Protein AF-A0A7T1LBR5-F1 (afdb_monomer)

Radius of gyration: 20.95 Å; Cα contacts (8 Å, |Δi|>4): 490; chains: 1; bounding box: 58×35×65 Å

Secondary structure (DSSP, 8-state):
-HHHHHHHHHHHHHTTEEEHHHHHHHTTPEEEETTEEEEEETTEEEEEEEETTTTEEEETTEEEE-TTTEEEETTEEEEEHHHHHHHHTEEEEEETTEEEEEE----TTTHHHHS-S-EEGGG-PEE-SS-EEB---SHHHHHHHHHTT--EEEEEEEE-TTS-EEE-S-TTTTSSSSSPPPPHHHHHH-EE--BS--S--EE-EEHHHHHHHHHH-TT-EEEEE--TTSS-HHHHHHHHHHHHHHHHTT-GGGGGGEEE---SHHHHHHHHHH---

Nearest PDB structures (foldseek):
  4rw5-assembly1_A  TM=5.993E-01  e=1.139E-02  Loxosceles intermedia
  6jhp-assembly1_D  TM=5.464E-01  e=6.742E+00  Paecilomyces sp. 'thermophila'
  1ub3-assembly1_A  TM=3.822E-01  e=5.334E+00  Thermus thermophilus

Structure (mmCIF, N/CA/C/O backbone):
data_AF-A0A7T1LBR5-F1
#
_entry.id   AF-A0A7T1LBR5-F1
#
loop_
_atom_site.group_PDB
_atom_site.id
_atom_site.type_symbol
_atom_site.label_atom_id
_atom_site.label_alt_id
_atom_site.label_comp_id
_atom_site.label_asym_id
_atom_site.label_entity_id
_atom_site.label_seq_id
_atom_site.pdbx_PDB_ins_code
_atom_site.Cartn_x
_atom_site.Cartn_y
_atom_site.Cartn_z
_atom_site.occupancy
_atom_site.B_iso_or_equiv
_atom_site.auth_seq_id
_atom_site.auth_comp_id
_atom_site.auth_asym_id
_atom_site.auth_atom_id
_atom_site.pdbx_PDB_model_num
ATOM 1 N N . MET A 1 1 ? 28.522 -1.330 -36.027 1.00 61.47 1 MET A N 1
ATOM 2 C CA . MET A 1 1 ? 28.215 -1.348 -34.578 1.00 61.47 1 MET A CA 1
ATOM 3 C C . MET A 1 1 ? 26.820 -0.792 -34.285 1.00 61.47 1 MET A C 1
ATOM 5 O O . MET A 1 1 ? 26.019 -1.545 -33.756 1.00 61.47 1 MET A O 1
ATOM 9 N N . CYS A 1 2 ? 26.459 0.426 -34.718 1.00 67.75 2 CYS A N 1
ATOM 10 C CA . CYS A 1 2 ? 25.126 1.010 -34.453 1.00 67.75 2 CYS A CA 1
ATOM 11 C C . CYS A 1 2 ? 23.933 0.199 -35.004 1.00 67.75 2 CYS A C 1
ATOM 13 O O . CYS A 1 2 ? 22.939 0.043 -34.307 1.00 67.75 2 CYS A O 1
ATOM 15 N N . LEU A 1 3 ? 24.051 -0.386 -36.205 1.00 72.12 3 LEU A N 1
ATOM 16 C CA . LEU A 1 3 ? 23.009 -1.248 -36.794 1.00 72.12 3 LEU A CA 1
ATOM 17 C C . LEU A 1 3 ? 22.723 -2.511 -35.960 1.00 72.12 3 LEU A C 1
ATOM 19 O O . LEU A 1 3 ? 21.567 -2.876 -35.782 1.00 72.12 3 LEU A O 1
ATOM 23 N N . LEU A 1 4 ? 23.761 -3.148 -35.403 1.00 74.44 4 LEU A N 1
ATOM 24 C CA . LEU A 1 4 ? 23.615 -4.331 -34.541 1.00 74.44 4 LEU A CA 1
ATOM 25 C C . LEU A 1 4 ? 23.005 -3.983 -33.177 1.00 74.44 4 LEU A C 1
ATOM 27 O O . LEU A 1 4 ? 22.214 -4.761 -32.648 1.00 74.44 4 LEU A O 1
ATOM 31 N N . VAL A 1 5 ? 23.345 -2.812 -32.625 1.00 81.56 5 VAL A N 1
ATOM 32 C CA . VAL A 1 5 ? 22.757 -2.321 -31.369 1.00 81.56 5 VAL A CA 1
ATOM 33 C C . VAL A 1 5 ? 21.269 -2.030 -31.546 1.00 81.56 5 VAL A C 1
ATOM 35 O O . VAL A 1 5 ? 20.461 -2.522 -30.761 1.00 81.56 5 VAL A O 1
ATOM 38 N N . GLY A 1 6 ? 20.900 -1.315 -32.614 1.00 81.75 6 GLY A N 1
ATOM 39 C CA . GLY A 1 6 ? 19.499 -1.049 -32.948 1.00 81.75 6 GLY A CA 1
ATOM 40 C C . GLY A 1 6 ? 18.702 -2.329 -33.207 1.00 81.75 6 GLY A C 1
ATOM 41 O O . GLY A 1 6 ? 17.599 -2.471 -32.691 1.00 81.75 6 GLY A O 1
ATOM 42 N N . TYR A 1 7 ? 19.282 -3.296 -33.927 1.00 87.06 7 TYR A N 1
ATOM 43 C CA . TYR A 1 7 ? 18.635 -4.584 -34.189 1.00 87.06 7 TYR A CA 1
ATOM 44 C C . TYR A 1 7 ? 18.348 -5.371 -32.904 1.00 87.06 7 TYR A C 1
ATOM 46 O O . TYR A 1 7 ? 17.236 -5.863 -32.729 1.00 87.06 7 TYR A O 1
ATOM 54 N N . LYS A 1 8 ? 19.318 -5.480 -31.985 1.00 88.12 8 LYS A N 1
ATOM 55 C CA . LYS A 1 8 ? 19.110 -6.224 -30.733 1.00 88.12 8 LYS A CA 1
ATOM 56 C C . LYS A 1 8 ? 18.137 -5.514 -29.788 1.00 88.12 8 LYS A C 1
ATOM 58 O O . LYS A 1 8 ? 17.307 -6.190 -29.192 1.00 88.12 8 LYS A O 1
ATOM 63 N N . HIS A 1 9 ? 18.183 -4.183 -29.700 1.00 90.00 9 HIS A N 1
ATOM 64 C CA . HIS A 1 9 ? 17.169 -3.406 -28.979 1.00 90.00 9 HIS A CA 1
ATOM 65 C C . HIS A 1 9 ? 15.765 -3.665 -29.541 1.00 90.00 9 HIS A C 1
ATOM 67 O O . HIS A 1 9 ? 14.855 -4.009 -28.795 1.00 90.00 9 HIS A O 1
ATOM 73 N N . PHE A 1 10 ? 15.609 -3.590 -30.866 1.00 90.38 10 PHE A N 1
ATOM 74 C CA . PHE A 1 10 ? 14.339 -3.868 -31.531 1.00 90.38 10 PHE A CA 1
ATOM 75 C C . PHE A 1 10 ? 13.859 -5.309 -31.320 1.00 90.38 10 PHE A C 1
ATOM 77 O O . PHE A 1 10 ? 12.673 -5.523 -31.083 1.00 90.38 10 PHE A O 1
ATOM 84 N N . SER A 1 11 ? 14.767 -6.293 -31.364 1.00 93.00 11 SER A N 1
ATOM 85 C CA . SER A 1 11 ? 14.428 -7.687 -31.054 1.00 93.00 11 SER A CA 1
ATOM 86 C C . SER A 1 11 ? 13.891 -7.809 -29.635 1.00 93.00 11 SER A C 1
ATOM 88 O O . SER A 1 11 ? 12.820 -8.366 -29.469 1.00 93.00 11 SER A O 1
ATOM 90 N N . LEU A 1 12 ? 14.569 -7.232 -28.635 1.00 94.38 12 LEU A N 1
ATOM 91 C CA . LEU A 1 12 ? 14.111 -7.276 -27.243 1.00 94.38 12 LEU A CA 1
ATOM 92 C C . LEU A 1 12 ? 12.716 -6.661 -27.081 1.00 94.38 12 LEU A C 1
ATOM 94 O O . LEU A 1 12 ? 11.854 -7.298 -26.486 1.00 94.38 12 LEU A O 1
ATOM 98 N N . LEU A 1 13 ? 12.465 -5.482 -27.664 1.00 93.38 13 LEU A N 1
ATOM 99 C CA . LEU A 1 13 ? 11.130 -4.869 -27.645 1.00 93.38 13 LEU A CA 1
ATOM 100 C C . LEU A 1 13 ? 10.073 -5.808 -28.241 1.00 93.38 13 LEU A C 1
ATOM 102 O O . LEU A 1 13 ? 9.046 -6.062 -27.618 1.00 93.38 13 LEU A O 1
ATOM 106 N N . ARG A 1 14 ? 10.339 -6.359 -29.432 1.00 91.75 14 ARG A N 1
ATOM 107 C CA . ARG A 1 14 ? 9.432 -7.292 -30.117 1.00 91.75 14 ARG A CA 1
ATOM 108 C C . ARG A 1 14 ? 9.206 -8.575 -29.315 1.00 91.75 14 ARG A C 1
ATOM 110 O O . ARG A 1 14 ? 8.108 -9.116 -29.338 1.00 91.75 14 ARG A O 1
ATOM 117 N N . ASP A 1 15 ? 10.230 -9.040 -28.612 1.00 94.00 15 ASP A N 1
ATOM 118 C CA . ASP A 1 15 ? 10.189 -10.237 -27.775 1.00 94.00 15 ASP A CA 1
ATOM 119 C C . ASP A 1 15 ? 9.553 -9.943 -26.390 1.00 94.00 15 ASP A C 1
ATOM 121 O O . ASP A 1 15 ? 9.580 -10.791 -25.501 1.00 94.00 15 ASP A O 1
ATOM 125 N N . GLY A 1 16 ? 8.958 -8.754 -26.204 1.00 94.06 16 GLY A N 1
ATOM 126 C CA . GLY A 1 16 ? 8.169 -8.382 -25.027 1.00 94.06 16 GLY A CA 1
ATOM 127 C C . GLY A 1 16 ? 8.965 -7.723 -23.901 1.00 94.06 16 GLY A C 1
ATOM 128 O O . GLY A 1 16 ? 8.466 -7.631 -22.783 1.00 94.06 16 GLY A O 1
ATOM 129 N N . TYR A 1 17 ? 10.191 -7.265 -24.159 1.00 96.31 17 TYR A N 1
ATOM 130 C CA . TYR A 1 17 ? 11.067 -6.687 -23.141 1.00 96.31 17 TYR A CA 1
ATOM 131 C C . TYR A 1 17 ? 11.091 -5.153 -23.162 1.00 96.31 17 TYR A C 1
ATOM 133 O O . TYR A 1 17 ? 11.505 -4.502 -24.113 1.00 96.31 17 TYR A O 1
ATOM 141 N N . THR A 1 18 ? 10.669 -4.615 -22.028 1.00 95.69 18 THR A N 1
ATOM 142 C CA . THR A 1 18 ? 10.650 -3.261 -21.477 1.00 95.69 18 THR A CA 1
ATOM 143 C C . THR A 1 18 ? 11.988 -2.590 -21.117 1.00 95.69 18 THR A C 1
ATOM 145 O O . THR A 1 18 ? 12.513 -3.001 -20.082 1.00 95.69 18 THR A O 1
ATOM 148 N N . PRO A 1 19 ? 12.579 -1.586 -21.799 1.00 95.31 19 PRO A N 1
ATOM 149 C CA . PRO A 1 19 ? 13.745 -0.886 -21.251 1.00 95.31 19 PRO A CA 1
ATOM 150 C C . PRO A 1 19 ? 13.391 -0.186 -19.931 1.00 95.31 19 PRO A C 1
ATOM 152 O O . PRO A 1 19 ? 12.555 0.721 -19.903 1.00 95.31 19 PRO A O 1
ATOM 155 N N . LEU A 1 20 ? 14.047 -0.568 -18.834 1.00 95.19 20 LEU A N 1
ATOM 156 C CA . LEU A 1 20 ? 13.657 -0.125 -17.492 1.00 95.19 20 LEU A CA 1
ATOM 157 C C . LEU A 1 20 ? 13.797 1.393 -17.313 1.00 95.19 20 LEU A C 1
ATOM 159 O O . LEU A 1 20 ? 12.890 2.037 -16.794 1.00 95.19 20 LEU A O 1
ATOM 163 N N . ASN A 1 21 ? 14.882 1.987 -17.820 1.00 93.75 21 ASN A N 1
ATOM 164 C CA . ASN A 1 21 ? 15.090 3.439 -17.751 1.00 93.75 21 ASN A CA 1
ATOM 165 C C . ASN A 1 21 ? 13.965 4.227 -18.436 1.00 93.75 21 ASN A C 1
ATOM 167 O O . ASN A 1 21 ? 13.537 5.248 -17.908 1.00 93.75 21 ASN A O 1
ATOM 171 N N . THR A 1 22 ? 13.436 3.733 -19.560 1.00 93.56 22 THR A N 1
ATOM 172 C CA . THR A 1 22 ? 12.324 4.387 -20.264 1.00 93.56 22 THR A CA 1
ATOM 173 C C . THR A 1 22 ? 11.064 4.428 -19.402 1.00 93.56 22 THR A C 1
ATOM 175 O O . THR A 1 22 ? 10.371 5.444 -19.374 1.00 93.56 22 THR A O 1
ATOM 178 N N . VAL A 1 23 ? 10.781 3.352 -18.663 1.00 95.44 23 VAL A N 1
ATOM 179 C CA . VAL A 1 23 ? 9.644 3.299 -17.731 1.00 95.44 23 VAL A CA 1
ATOM 180 C C . VAL A 1 23 ? 9.857 4.264 -16.572 1.00 95.44 23 VAL A C 1
ATOM 182 O O . VAL A 1 23 ? 8.956 5.038 -16.255 1.00 95.44 23 VAL A O 1
ATOM 185 N N . LEU A 1 24 ? 11.049 4.259 -15.967 1.00 96.69 24 LEU A N 1
ATOM 186 C CA . LEU A 1 24 ? 11.387 5.134 -14.841 1.00 96.69 24 LEU A CA 1
ATOM 187 C C . LEU A 1 24 ? 11.258 6.616 -15.210 1.00 96.69 24 LEU A C 1
ATOM 189 O O . LEU A 1 24 ? 10.651 7.379 -14.458 1.00 96.69 24 LEU A O 1
ATOM 193 N N . GLU A 1 25 ? 11.764 7.007 -16.380 1.00 94.62 25 GLU A N 1
ATOM 194 C CA . GLU A 1 25 ? 11.650 8.370 -16.910 1.00 94.62 25 GLU A CA 1
ATOM 195 C C . GLU A 1 25 ? 10.189 8.762 -17.150 1.00 94.62 25 GLU A C 1
ATOM 197 O O . GLU A 1 25 ? 9.738 9.792 -16.647 1.00 94.62 25 GLU A O 1
ATOM 202 N N . LYS A 1 26 ? 9.412 7.922 -17.850 1.00 94.69 26 LYS A N 1
ATOM 203 C CA . LYS A 1 26 ? 7.984 8.182 -18.114 1.00 94.69 26 LYS A CA 1
ATOM 204 C C . LYS A 1 26 ? 7.147 8.253 -16.838 1.00 94.69 26 LYS A C 1
ATOM 206 O O . LYS A 1 26 ? 6.197 9.024 -16.768 1.00 94.69 26 LYS A O 1
ATOM 211 N N . GLN A 1 27 ? 7.519 7.490 -15.816 1.00 94.69 27 GLN A N 1
ATOM 212 C CA . GLN A 1 27 ? 6.884 7.503 -14.498 1.00 94.69 27 GLN A CA 1
ATOM 213 C C . GLN A 1 27 ? 7.481 8.546 -13.542 1.00 94.69 27 GLN A C 1
ATOM 215 O O . GLN A 1 27 ? 7.100 8.581 -12.372 1.00 94.69 27 GLN A O 1
ATOM 220 N N . SER A 1 28 ? 8.369 9.421 -14.029 1.00 95.44 28 SER A N 1
ATOM 221 C CA . SER A 1 28 ? 8.952 10.539 -13.275 1.00 95.44 28 SER A CA 1
ATOM 222 C C . SER A 1 28 ? 9.696 10.123 -11.998 1.00 95.44 28 SER A C 1
ATOM 224 O O . SER A 1 28 ? 9.751 10.880 -11.026 1.00 95.44 28 SER A O 1
ATOM 226 N N . PHE A 1 29 ? 10.294 8.929 -11.992 1.00 97.50 29 PHE A N 1
ATOM 227 C CA . PHE A 1 29 ? 11.197 8.507 -10.925 1.00 97.50 29 PHE A CA 1
ATOM 228 C C . PHE A 1 29 ? 12.488 9.324 -10.975 1.00 97.50 29 PHE A C 1
ATOM 230 O O . PHE A 1 29 ? 13.151 9.425 -12.009 1.00 97.50 29 PHE A O 1
ATOM 237 N N . LYS A 1 30 ? 12.884 9.883 -9.833 1.00 97.62 30 LYS A N 1
ATOM 238 C CA . LYS A 1 30 ? 14.133 10.631 -9.687 1.00 97.62 30 LYS A CA 1
ATOM 239 C C . LYS A 1 30 ? 15.207 9.714 -9.139 1.00 97.62 30 LYS A C 1
ATOM 241 O O . LYS A 1 30 ? 15.051 9.155 -8.060 1.00 97.62 30 LYS A O 1
ATOM 246 N N . LYS A 1 31 ? 16.310 9.567 -9.868 1.00 97.38 31 LYS A N 1
ATOM 247 C CA . LYS A 1 31 ? 17.458 8.786 -9.405 1.00 97.38 31 LYS A CA 1
ATOM 248 C C . LYS A 1 31 ? 18.163 9.512 -8.259 1.00 97.38 31 LYS A C 1
ATOM 250 O O . LYS A 1 31 ? 18.566 10.660 -8.428 1.00 97.38 31 LYS A O 1
ATOM 255 N N . THR A 1 32 ? 18.340 8.837 -7.129 1.00 97.12 32 THR A N 1
ATOM 256 C CA . THR A 1 32 ? 19.046 9.369 -5.950 1.00 97.12 32 THR A CA 1
ATOM 257 C C . THR A 1 32 ? 20.452 8.786 -5.829 1.00 97.12 32 THR A C 1
ATOM 259 O O . THR A 1 32 ? 21.391 9.498 -5.483 1.00 97.12 32 THR A O 1
ATOM 262 N N . SER A 1 33 ? 20.633 7.509 -6.177 1.00 96.50 33 SER A N 1
ATOM 263 C CA . SER A 1 33 ? 21.941 6.853 -6.282 1.00 96.50 33 SER A CA 1
ATOM 264 C C . SER A 1 33 ? 21.881 5.646 -7.235 1.00 96.50 33 SER A C 1
ATOM 266 O O . SER A 1 33 ? 20.913 5.469 -7.979 1.00 96.50 33 SER A O 1
ATOM 268 N N . ALA A 1 34 ? 22.940 4.836 -7.312 1.00 93.88 34 ALA A N 1
ATOM 269 C CA . ALA A 1 34 ? 22.947 3.649 -8.168 1.00 93.88 34 ALA A CA 1
ATOM 270 C C . ALA A 1 34 ? 21.861 2.651 -7.722 1.00 93.88 34 ALA A C 1
ATOM 272 O O . ALA A 1 34 ? 21.832 2.240 -6.567 1.00 93.88 34 ALA A O 1
ATOM 273 N N . GLY A 1 35 ? 20.950 2.302 -8.638 1.00 94.75 35 GLY A N 1
ATOM 274 C CA . GLY A 1 35 ? 19.817 1.413 -8.361 1.00 94.75 35 GLY A CA 1
ATOM 275 C C . GLY A 1 35 ? 18.723 2.011 -7.468 1.00 94.75 35 GLY A C 1
ATOM 276 O O . GLY A 1 35 ? 17.720 1.345 -7.247 1.00 94.75 35 GLY A O 1
ATOM 277 N N . GLN A 1 36 ? 18.872 3.245 -6.975 1.00 98.06 36 GLN A N 1
ATOM 278 C CA . GLN A 1 36 ? 17.923 3.870 -6.052 1.00 98.06 36 GLN A CA 1
ATOM 279 C C . GLN A 1 36 ? 17.239 5.074 -6.685 1.00 98.06 36 GLN A C 1
ATOM 281 O O . GLN A 1 36 ? 17.882 5.961 -7.257 1.00 98.06 36 GLN A O 1
ATOM 286 N N . TYR A 1 37 ? 15.923 5.104 -6.535 1.00 98.50 37 TYR A N 1
ATOM 287 C CA . TYR A 1 37 ? 15.053 6.129 -7.073 1.00 98.50 37 TYR A CA 1
ATOM 288 C C . TYR A 1 37 ? 14.010 6.536 -6.035 1.00 98.50 37 TYR A C 1
ATOM 290 O O . TYR A 1 37 ? 13.704 5.792 -5.104 1.00 98.50 37 TYR A O 1
ATOM 298 N N . GLU A 1 38 ? 13.439 7.714 -6.224 1.00 98.25 38 GLU A N 1
ATOM 299 C CA . GLU A 1 38 ? 12.346 8.253 -5.426 1.00 98.25 38 GLU A CA 1
ATOM 300 C C . GLU A 1 38 ? 11.225 8.728 -6.354 1.00 98.25 38 GLU A C 1
ATOM 302 O O . GLU A 1 38 ? 11.486 9.259 -7.441 1.00 98.25 38 GLU A O 1
ATOM 307 N N . LYS A 1 39 ? 9.972 8.547 -5.934 1.00 97.38 39 LYS A N 1
ATOM 308 C CA . LYS A 1 39 ? 8.797 9.114 -6.600 1.00 97.38 39 LYS A CA 1
ATOM 309 C C . LYS A 1 39 ? 7.951 9.872 -5.593 1.00 97.38 39 LYS A C 1
ATOM 311 O O . LYS A 1 39 ? 7.753 9.410 -4.475 1.00 97.38 39 LYS A O 1
ATOM 316 N N . LYS A 1 40 ? 7.407 11.003 -6.041 1.00 97.12 40 LYS A N 1
ATOM 317 C CA . LYS A 1 40 ? 6.470 11.831 -5.285 1.00 97.12 40 LYS A CA 1
ATOM 318 C C . LYS A 1 40 ? 5.087 11.807 -5.945 1.00 97.12 40 LYS A C 1
ATOM 320 O O . LYS A 1 40 ? 4.995 11.977 -7.161 1.00 97.12 40 LYS A O 1
ATOM 325 N N . ILE A 1 41 ? 4.036 11.608 -5.153 1.00 93.62 41 ILE A N 1
ATOM 326 C CA . ILE A 1 41 ? 2.620 11.660 -5.544 1.00 93.62 41 ILE A CA 1
ATOM 327 C C . ILE A 1 41 ? 1.914 12.596 -4.557 1.00 93.62 41 ILE A C 1
ATOM 329 O O . ILE A 1 41 ? 1.681 12.222 -3.414 1.00 93.62 41 ILE A O 1
ATOM 333 N N . GLY A 1 42 ? 1.605 13.831 -4.966 1.00 91.31 42 GLY A N 1
ATOM 334 C CA . GLY A 1 42 ? 1.116 14.840 -4.018 1.00 91.31 42 GLY A CA 1
ATOM 335 C C . GLY A 1 42 ? 2.145 15.072 -2.909 1.00 91.31 42 GLY A C 1
ATOM 336 O O . GLY A 1 42 ? 3.293 15.393 -3.215 1.00 91.31 42 GLY A O 1
ATOM 337 N N . ASP A 1 43 ? 1.761 14.860 -1.650 1.00 91.50 43 ASP A N 1
ATOM 338 C CA . ASP A 1 43 ? 2.658 14.947 -0.487 1.00 91.50 43 ASP A CA 1
ATOM 339 C C . ASP A 1 43 ? 3.326 13.615 -0.109 1.00 91.50 43 ASP A C 1
ATOM 341 O O . ASP A 1 43 ? 4.307 13.610 0.636 1.00 91.50 43 ASP A O 1
ATOM 345 N N . LEU A 1 44 ? 2.864 12.495 -0.672 1.00 96.06 44 LEU A N 1
ATOM 346 C CA . LEU A 1 44 ? 3.446 11.172 -0.463 1.00 96.06 44 LEU A CA 1
ATOM 347 C C . LEU A 1 44 ? 4.753 11.031 -1.254 1.00 96.06 44 LEU A C 1
ATOM 349 O O . LEU A 1 44 ? 4.799 11.318 -2.452 1.00 96.06 44 LEU A O 1
ATOM 353 N N . SER A 1 45 ? 5.809 10.537 -0.606 1.00 97.00 45 SER A N 1
ATOM 354 C CA . SER A 1 45 ? 7.049 10.119 -1.269 1.00 97.00 45 SER A CA 1
ATOM 355 C C . SER A 1 45 ? 7.358 8.665 -0.948 1.00 97.00 45 SER A C 1
ATOM 357 O O . SER A 1 45 ? 7.131 8.214 0.175 1.00 97.00 45 SER A O 1
ATOM 359 N N . TYR A 1 46 ? 7.890 7.928 -1.920 1.00 98.00 46 TYR A N 1
ATOM 360 C CA . TYR A 1 46 ? 8.337 6.558 -1.705 1.00 98.00 46 TYR A CA 1
ATOM 361 C C . TYR A 1 46 ? 9.575 6.210 -2.528 1.00 98.00 46 TYR A C 1
ATOM 363 O O . TYR A 1 46 ? 9.839 6.771 -3.596 1.00 98.00 46 TYR A O 1
ATOM 371 N N . SER A 1 47 ? 10.336 5.243 -2.020 1.00 98.12 47 SER A N 1
ATOM 372 C CA . SER A 1 47 ? 11.565 4.766 -2.640 1.00 98.12 47 SER A CA 1
ATOM 373 C C . SER A 1 47 ? 11.325 3.586 -3.579 1.00 98.12 47 SER A C 1
ATOM 375 O O . SER A 1 47 ? 10.407 2.780 -3.411 1.00 98.12 47 SER A O 1
ATOM 377 N N . LEU A 1 48 ? 12.200 3.467 -4.569 1.00 98.62 48 LEU A N 1
ATOM 378 C CA . LEU A 1 48 ? 12.325 2.313 -5.441 1.00 98.62 48 LEU A CA 1
ATOM 379 C C . LEU A 1 48 ? 13.795 1.894 -5.468 1.00 98.62 48 LEU A C 1
ATOM 381 O O . LEU A 1 48 ? 14.665 2.680 -5.840 1.00 98.62 48 LEU A O 1
ATOM 385 N N . LEU A 1 49 ? 14.062 0.648 -5.097 1.00 98.44 49 LEU A N 1
ATOM 386 C CA . LEU A 1 49 ? 15.366 0.009 -5.204 1.00 98.44 49 LEU A CA 1
ATOM 387 C C . LEU A 1 49 ? 15.306 -1.069 -6.283 1.00 98.44 49 LEU A C 1
ATOM 389 O O . LEU A 1 49 ? 14.432 -1.930 -6.261 1.00 98.44 49 LEU A O 1
ATOM 393 N N . ILE A 1 50 ? 16.258 -1.039 -7.203 1.00 97.88 50 ILE A N 1
ATOM 394 C CA . ILE A 1 50 ? 16.432 -2.022 -8.267 1.00 97.88 50 ILE A CA 1
ATOM 395 C C . ILE A 1 50 ? 17.813 -2.641 -8.059 1.00 97.88 50 ILE A C 1
ATOM 397 O O . ILE A 1 50 ? 18.832 -1.992 -8.292 1.00 97.88 50 ILE A O 1
ATOM 401 N N . ASP A 1 51 ? 17.831 -3.879 -7.575 1.00 96.62 51 ASP A N 1
ATOM 402 C CA . ASP A 1 51 ? 19.032 -4.675 -7.322 1.00 96.62 51 ASP A CA 1
ATOM 403 C C . ASP A 1 51 ? 19.075 -5.800 -8.365 1.00 96.62 51 ASP A C 1
ATOM 405 O O . ASP A 1 51 ? 18.493 -6.872 -8.180 1.00 96.62 51 ASP A O 1
ATOM 409 N N . THR A 1 52 ? 19.694 -5.513 -9.511 1.00 93.56 52 THR A N 1
ATOM 410 C CA . THR A 1 52 ? 19.778 -6.452 -10.638 1.00 93.56 52 THR A CA 1
ATOM 411 C C . THR A 1 52 ? 20.712 -7.623 -10.347 1.00 93.56 52 THR A C 1
ATOM 413 O O . THR A 1 52 ? 20.438 -8.726 -10.806 1.00 93.56 52 THR A O 1
ATOM 416 N N . ASP A 1 53 ? 21.727 -7.442 -9.499 1.00 91.81 53 ASP A N 1
ATOM 417 C CA . ASP A 1 53 ? 22.614 -8.526 -9.056 1.00 91.81 53 ASP A CA 1
ATOM 418 C C . ASP A 1 53 ? 21.853 -9.591 -8.251 1.00 91.81 53 ASP A C 1
ATOM 420 O O . ASP A 1 53 ? 22.134 -10.787 -8.349 1.00 91.81 53 ASP A O 1
ATOM 424 N N . LYS A 1 54 ? 20.860 -9.167 -7.459 1.00 96.00 54 LYS A N 1
ATOM 425 C CA . LYS A 1 54 ? 19.968 -10.068 -6.709 1.00 96.00 54 LYS A CA 1
ATOM 426 C C . LYS A 1 54 ? 18.649 -10.348 -7.413 1.00 96.00 54 LYS A C 1
ATOM 428 O O . LYS A 1 54 ? 17.789 -10.990 -6.813 1.00 96.00 54 LYS A O 1
ATOM 433 N N . ASN A 1 55 ? 18.477 -9.871 -8.645 1.00 96.94 55 ASN A N 1
ATOM 434 C CA . ASN A 1 55 ? 17.237 -9.994 -9.402 1.00 96.94 55 ASN A CA 1
ATOM 435 C C . ASN A 1 55 ? 15.992 -9.584 -8.599 1.00 96.94 55 ASN A C 1
ATOM 437 O O . ASN A 1 55 ? 14.976 -10.284 -8.597 1.00 96.94 55 ASN A O 1
ATOM 441 N N . ARG A 1 56 ? 16.054 -8.439 -7.915 1.00 97.94 56 ARG A N 1
ATOM 442 C CA . ARG A 1 56 ? 14.966 -7.972 -7.054 1.00 97.94 56 ARG A CA 1
ATOM 443 C C . ARG A 1 56 ? 14.681 -6.491 -7.238 1.00 97.94 56 ARG A C 1
ATOM 445 O O . ARG A 1 56 ? 15.588 -5.661 -7.232 1.00 97.94 56 ARG A O 1
ATOM 452 N N . VAL A 1 57 ? 13.397 -6.161 -7.290 1.00 98.50 57 VAL A N 1
ATOM 453 C CA . VAL A 1 57 ? 12.906 -4.788 -7.162 1.00 98.50 57 VAL A CA 1
ATOM 454 C C . VAL A 1 57 ? 12.195 -4.636 -5.824 1.00 98.50 57 VAL A C 1
ATOM 456 O O . VAL A 1 57 ? 11.432 -5.507 -5.411 1.00 98.50 57 VAL A O 1
ATOM 459 N N . THR A 1 58 ? 12.448 -3.530 -5.133 1.00 98.56 58 THR A N 1
ATOM 460 C CA . THR A 1 58 ? 11.726 -3.137 -3.925 1.00 98.56 58 THR A CA 1
ATOM 461 C C . THR A 1 58 ? 11.091 -1.773 -4.148 1.00 98.56 58 THR A C 1
ATOM 463 O O . THR A 1 58 ? 11.793 -0.769 -4.210 1.00 98.56 58 THR A O 1
ATOM 466 N N . LYS A 1 59 ? 9.765 -1.729 -4.280 1.00 98.19 59 LYS A N 1
ATOM 467 C CA . LYS A 1 59 ? 8.979 -0.498 -4.442 1.00 98.19 59 LYS A CA 1
ATOM 468 C C . LYS A 1 59 ? 8.281 -0.228 -3.120 1.00 98.19 59 LYS A C 1
ATOM 470 O O . LYS A 1 59 ? 7.467 -1.047 -2.738 1.00 98.19 59 LYS A O 1
ATOM 475 N N . ALA A 1 60 ? 8.591 0.855 -2.411 1.00 97.75 60 ALA A N 1
ATOM 476 C CA . ALA A 1 60 ? 7.949 1.212 -1.136 1.00 97.75 60 ALA A CA 1
ATOM 477 C C . ALA A 1 60 ? 7.842 0.050 -0.115 1.00 97.75 60 ALA A C 1
ATOM 479 O O . ALA A 1 60 ? 6.826 -0.102 0.554 1.00 97.75 60 ALA A O 1
ATOM 480 N N . GLY A 1 61 ? 8.864 -0.811 -0.040 1.00 97.44 61 GLY A N 1
ATOM 481 C CA . GLY A 1 61 ? 8.877 -2.013 0.809 1.00 97.44 61 GLY A CA 1
ATOM 482 C C . GLY A 1 61 ? 8.297 -3.284 0.168 1.00 97.44 61 GLY A C 1
ATOM 483 O O . GLY A 1 61 ? 8.706 -4.381 0.544 1.00 97.44 61 GLY A O 1
ATOM 484 N N . TYR A 1 62 ? 7.449 -3.165 -0.859 1.00 98.44 62 TYR A N 1
ATOM 485 C CA . TYR A 1 62 ? 6.942 -4.293 -1.652 1.00 98.44 62 TYR A CA 1
ATOM 486 C C . TYR A 1 62 ? 8.060 -4.921 -2.484 1.00 98.44 62 TYR A C 1
ATOM 488 O O . TYR A 1 62 ? 8.809 -4.207 -3.154 1.00 98.44 62 TYR A O 1
ATOM 496 N N . GLN A 1 63 ? 8.178 -6.246 -2.458 1.00 98.12 63 GLN A N 1
ATOM 497 C CA . GLN A 1 63 ? 9.261 -6.989 -3.100 1.00 98.12 63 GLN A CA 1
ATOM 498 C C . GLN A 1 63 ? 8.768 -7.726 -4.342 1.00 98.12 63 GLN A C 1
ATOM 500 O O . GLN A 1 63 ? 7.754 -8.412 -4.304 1.00 98.12 63 GLN A O 1
ATOM 505 N N . PHE A 1 64 ? 9.540 -7.638 -5.421 1.00 98.25 64 PHE A N 1
ATOM 506 C CA . PHE A 1 64 ? 9.246 -8.301 -6.685 1.00 98.25 64 PHE A CA 1
ATOM 507 C C . PHE A 1 64 ? 10.481 -9.053 -7.169 1.00 98.25 64 PHE A C 1
ATOM 509 O O . PHE A 1 64 ? 11.559 -8.468 -7.313 1.00 98.25 64 PHE A O 1
ATOM 516 N N . ASP A 1 65 ? 10.311 -10.347 -7.433 1.00 97.75 65 ASP A N 1
ATOM 517 C CA . ASP A 1 65 ? 11.317 -11.167 -8.104 1.00 97.75 65 ASP A CA 1
ATOM 518 C C . ASP A 1 65 ? 11.270 -10.909 -9.616 1.00 97.75 65 ASP A C 1
ATOM 520 O O . ASP A 1 65 ? 10.213 -10.991 -10.259 1.00 97.75 65 ASP A O 1
ATOM 524 N N . ILE A 1 66 ? 12.433 -10.584 -10.175 1.00 97.88 66 ILE A N 1
ATOM 525 C CA . ILE A 1 66 ? 12.628 -10.314 -11.601 1.00 97.88 66 ILE A CA 1
ATOM 526 C C . ILE A 1 66 ? 13.573 -11.323 -12.268 1.00 97.88 66 ILE A C 1
ATOM 528 O O . ILE A 1 66 ? 13.883 -11.157 -13.443 1.00 97.88 66 ILE A O 1
ATOM 532 N N . SER A 1 67 ? 13.998 -12.380 -11.571 1.00 96.81 67 SER A N 1
ATOM 533 C CA . SER A 1 67 ? 15.007 -13.353 -12.031 1.00 96.81 67 SER A CA 1
ATOM 534 C C . SER A 1 67 ? 14.709 -13.956 -13.401 1.00 96.81 67 SER A C 1
ATOM 536 O O . SER A 1 67 ? 15.576 -13.992 -14.269 1.00 96.81 67 SER A O 1
ATOM 538 N N . ASN A 1 68 ? 13.459 -14.352 -13.631 1.00 95.94 68 ASN A N 1
ATOM 539 C CA . ASN A 1 68 ? 13.014 -14.924 -14.906 1.00 95.94 68 ASN A CA 1
ATOM 540 C C . ASN A 1 68 ? 12.555 -13.872 -15.926 1.00 95.94 68 ASN A C 1
ATOM 542 O O . ASN A 1 68 ? 12.092 -14.216 -17.011 1.00 95.94 68 ASN A O 1
ATOM 546 N N . ASN A 1 69 ? 12.635 -12.590 -15.574 1.00 97.25 69 ASN A N 1
ATOM 547 C CA . ASN A 1 69 ? 12.028 -11.495 -16.322 1.00 97.25 69 ASN A CA 1
ATOM 548 C C . ASN A 1 69 ? 13.026 -10.414 -16.727 1.00 97.25 69 ASN A C 1
ATOM 550 O O . ASN A 1 69 ? 12.600 -9.459 -17.361 1.00 97.25 69 ASN A O 1
ATOM 554 N N . ILE A 1 70 ? 14.313 -10.546 -16.400 1.00 97.31 70 ILE A N 1
ATOM 555 C CA . ILE A 1 70 ? 15.340 -9.560 -16.738 1.00 97.31 70 ILE A CA 1
ATOM 556 C C . ILE A 1 70 ? 16.216 -10.005 -17.912 1.00 97.31 70 ILE A C 1
ATOM 558 O O . ILE A 1 70 ? 16.564 -11.175 -18.053 1.00 97.31 70 ILE A O 1
ATOM 562 N N . GLN A 1 71 ? 16.577 -9.051 -18.767 1.00 96.44 71 GLN A N 1
ATOM 563 C CA . GLN A 1 71 ? 17.565 -9.204 -19.830 1.00 96.44 71 GLN A CA 1
ATOM 564 C C . GLN A 1 71 ? 18.549 -8.039 -19.783 1.00 96.44 71 GLN A C 1
ATOM 566 O O . GLN A 1 71 ? 18.152 -6.875 -19.711 1.00 96.44 71 GLN A O 1
ATOM 571 N N . HIS A 1 72 ? 19.837 -8.353 -19.893 1.00 94.88 72 HIS A N 1
ATOM 572 C CA . HIS A 1 72 ? 20.901 -7.354 -19.913 1.00 94.88 72 HIS A CA 1
ATOM 573 C C . HIS A 1 72 ? 21.413 -7.156 -21.337 1.00 94.88 72 HIS A C 1
ATOM 575 O O . HIS A 1 72 ? 21.783 -8.110 -22.037 1.00 94.88 72 HIS A O 1
ATOM 581 N N . PHE A 1 73 ? 21.481 -5.905 -21.781 1.00 93.31 73 PHE A N 1
ATOM 582 C CA . PHE A 1 73 ? 22.108 -5.572 -23.051 1.00 93.31 73 PHE A CA 1
ATOM 583 C C . PHE A 1 73 ? 22.864 -4.248 -22.971 1.00 93.31 73 PHE A C 1
ATOM 585 O O . PHE A 1 73 ? 22.271 -3.179 -22.854 1.00 93.31 73 PHE A O 1
ATOM 592 N N . LEU A 1 74 ? 24.193 -4.333 -23.103 1.00 89.75 74 LEU A N 1
ATOM 593 C CA . LEU A 1 74 ? 25.107 -3.208 -22.894 1.00 89.75 74 LEU A CA 1
ATOM 594 C C . LEU A 1 74 ? 24.931 -2.636 -21.477 1.00 89.75 74 LEU A C 1
ATOM 596 O O . LEU A 1 74 ? 25.033 -3.383 -20.514 1.00 89.75 74 LEU A O 1
ATOM 600 N N . TRP A 1 75 ? 24.685 -1.335 -21.349 1.00 87.06 75 TRP A N 1
ATOM 601 C CA . TRP A 1 75 ? 24.441 -0.644 -20.077 1.00 87.06 75 TRP A CA 1
ATOM 602 C C . TRP A 1 75 ? 22.948 -0.556 -19.717 1.00 87.06 75 TRP A C 1
ATOM 604 O O . TRP A 1 75 ? 22.570 0.247 -18.865 1.00 87.06 75 TRP A O 1
ATOM 614 N N . MET A 1 76 ? 22.086 -1.294 -20.422 1.00 91.50 76 MET A N 1
ATOM 615 C CA . MET A 1 76 ? 20.637 -1.243 -20.252 1.00 91.50 76 MET A CA 1
ATOM 616 C C . MET A 1 76 ? 20.103 -2.560 -19.701 1.00 91.50 76 MET A C 1
ATOM 618 O O . MET A 1 76 ? 20.423 -3.636 -20.215 1.00 91.50 76 MET A O 1
ATOM 622 N N . ASP A 1 77 ? 19.206 -2.429 -18.732 1.00 95.50 77 ASP A N 1
ATOM 623 C CA . ASP A 1 77 ? 18.400 -3.520 -18.208 1.00 95.50 77 ASP A CA 1
ATOM 624 C C . ASP A 1 77 ? 16.995 -3.446 -18.797 1.00 95.50 77 ASP A C 1
ATOM 626 O O . ASP A 1 77 ? 16.387 -2.371 -18.891 1.00 95.50 77 ASP A O 1
ATOM 630 N N . TYR A 1 78 ? 16.490 -4.604 -19.202 1.00 96.81 78 TYR A N 1
ATOM 631 C CA . TYR A 1 78 ? 15.148 -4.764 -19.727 1.00 96.81 78 TYR A CA 1
ATOM 632 C C . TYR A 1 78 ? 14.380 -5.729 -18.843 1.00 96.81 78 TYR A C 1
ATOM 634 O O . TYR A 1 78 ? 14.921 -6.761 -18.455 1.00 96.81 78 TYR A O 1
ATOM 642 N N . LEU A 1 79 ? 13.115 -5.426 -18.577 1.00 97.62 79 LEU A N 1
ATOM 643 C CA . LEU A 1 79 ? 12.191 -6.344 -17.918 1.00 97.62 79 LEU A CA 1
ATOM 644 C C . LEU A 1 79 ? 11.084 -6.758 -18.881 1.00 97.62 79 LEU A C 1
ATOM 646 O O . LEU A 1 79 ? 10.716 -5.965 -19.738 1.00 97.62 79 LEU A O 1
ATOM 650 N N . SER A 1 80 ? 10.534 -7.964 -18.758 1.00 97.38 80 SER A N 1
ATOM 651 C CA . SER A 1 80 ? 9.321 -8.327 -19.503 1.00 97.38 80 SER A CA 1
ATOM 652 C C . SER A 1 80 ? 8.207 -7.298 -19.253 1.00 97.38 80 SER A C 1
ATOM 654 O O . SER A 1 80 ? 8.114 -6.727 -18.161 1.00 97.38 80 SER A O 1
ATOM 656 N N . ALA A 1 81 ? 7.385 -7.031 -20.269 1.00 96.00 81 ALA A N 1
ATOM 657 C CA . ALA A 1 81 ? 6.288 -6.071 -20.184 1.00 96.00 81 ALA A CA 1
ATOM 658 C C . ALA A 1 81 ? 5.374 -6.397 -18.996 1.00 96.00 81 ALA A C 1
ATOM 660 O O . ALA A 1 81 ? 5.225 -5.555 -18.120 1.00 96.00 81 ALA A O 1
ATOM 661 N N . ASP A 1 82 ? 4.912 -7.641 -18.870 1.00 95.75 82 ASP A N 1
ATOM 662 C CA . ASP A 1 82 ? 4.064 -8.091 -17.757 1.00 95.75 82 ASP A CA 1
ATOM 663 C C . ASP A 1 82 ? 4.675 -7.785 -16.378 1.00 95.75 82 ASP A C 1
ATOM 665 O O . ASP A 1 82 ? 3.980 -7.353 -15.460 1.00 95.75 82 ASP A O 1
ATOM 669 N N . LYS A 1 83 ? 5.997 -7.948 -16.221 1.00 97.19 83 LYS A N 1
ATOM 670 C CA . LYS A 1 83 ? 6.680 -7.640 -14.957 1.00 97.19 83 LYS A CA 1
ATOM 671 C C . LYS A 1 83 ? 6.765 -6.134 -14.701 1.00 97.19 83 LYS A C 1
ATOM 673 O O . LYS A 1 83 ? 6.669 -5.703 -13.554 1.00 97.19 83 LYS A O 1
ATOM 678 N N . ILE A 1 84 ? 6.936 -5.326 -15.748 1.00 97.56 84 ILE A N 1
ATOM 679 C CA . ILE A 1 84 ? 6.834 -3.864 -15.659 1.00 97.56 84 ILE A CA 1
ATOM 680 C C . ILE A 1 84 ? 5.419 -3.453 -15.233 1.00 97.56 84 ILE A C 1
ATOM 682 O O . ILE A 1 84 ? 5.274 -2.639 -14.319 1.00 97.56 84 ILE A O 1
ATOM 686 N N . GLU A 1 85 ? 4.391 -4.029 -15.853 1.00 96.38 85 GLU A N 1
ATOM 687 C CA . GLU A 1 85 ? 2.988 -3.757 -15.531 1.00 96.38 85 GLU A CA 1
ATOM 688 C C . GLU A 1 85 ? 2.661 -4.116 -14.075 1.00 96.38 85 GLU A C 1
ATOM 690 O O . GLU A 1 85 ? 2.053 -3.314 -13.365 1.00 96.38 85 GLU A O 1
ATOM 695 N N . GLU A 1 86 ? 3.147 -5.264 -13.595 1.00 96.00 86 GLU A N 1
ATOM 696 C CA . GLU A 1 86 ? 2.986 -5.731 -12.212 1.00 96.00 86 GLU A CA 1
ATOM 697 C C . GLU A 1 86 ? 3.661 -4.809 -11.185 1.00 96.00 86 GLU A C 1
ATOM 699 O O . GLU A 1 86 ? 3.059 -4.457 -10.169 1.00 96.00 86 GLU A O 1
ATOM 704 N N . ILE A 1 87 ? 4.918 -4.419 -11.421 1.00 97.44 87 ILE A N 1
ATOM 705 C CA . ILE A 1 87 ? 5.690 -3.610 -10.466 1.00 97.44 87 ILE A CA 1
ATOM 706 C C . ILE A 1 87 ? 5.134 -2.188 -10.397 1.00 97.44 87 ILE A C 1
ATOM 708 O O . ILE A 1 87 ? 4.990 -1.615 -9.312 1.00 97.44 87 ILE A O 1
ATOM 712 N N . PHE A 1 88 ? 4.862 -1.58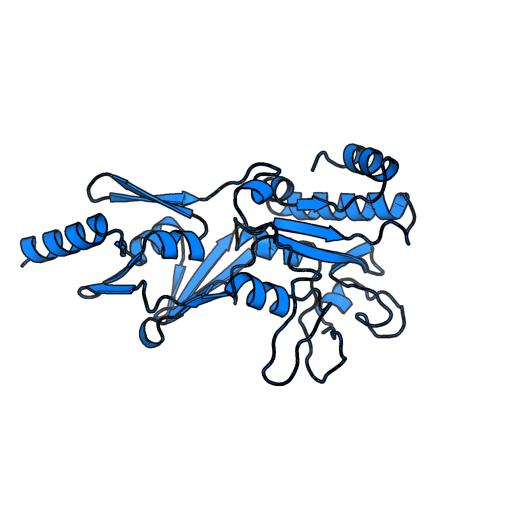7 -11.555 1.00 96.94 88 PHE A N 1
ATOM 713 C CA . PHE A 1 88 ? 4.582 -0.158 -11.662 1.00 96.94 88 PHE A CA 1
ATOM 714 C C . PHE A 1 88 ? 3.097 0.176 -11.833 1.00 96.94 88 PHE A C 1
ATOM 716 O O . PHE A 1 88 ? 2.761 1.359 -11.854 1.00 96.94 88 PHE A O 1
ATOM 723 N N . ASN A 1 89 ? 2.224 -0.833 -11.913 1.00 95.81 89 ASN A N 1
ATOM 724 C CA . ASN A 1 89 ? 0.775 -0.692 -12.053 1.00 95.81 89 ASN A CA 1
ATOM 725 C C . ASN A 1 89 ? 0.386 0.176 -13.260 1.00 95.81 89 ASN A C 1
ATOM 727 O O . ASN A 1 89 ? -0.267 1.217 -13.150 1.00 95.81 89 ASN A O 1
ATOM 731 N N . LEU A 1 90 ? 0.847 -0.251 -14.429 1.00 94.75 90 LEU A N 1
ATOM 732 C CA . LEU A 1 90 ? 0.685 0.452 -15.696 1.00 94.75 90 LEU A CA 1
ATOM 733 C C . LEU A 1 90 ? 0.472 -0.545 -16.831 1.00 94.75 90 LEU A C 1
ATOM 735 O O . LEU A 1 90 ? 0.719 -1.727 -16.653 1.00 94.75 90 LEU A O 1
ATOM 739 N N . GLN A 1 91 ? -0.019 -0.066 -17.966 1.00 94.69 91 GLN A N 1
ATOM 740 C CA . GLN A 1 91 ? -0.093 -0.805 -19.221 1.00 94.69 91 GLN A CA 1
ATOM 741 C C . GLN A 1 91 ? 1.067 -0.377 -20.104 1.00 94.69 91 GLN A C 1
ATOM 743 O O . GLN A 1 91 ? 1.312 0.823 -20.266 1.00 94.69 91 GLN A O 1
ATOM 748 N N . VAL A 1 92 ? 1.766 -1.345 -20.679 1.00 94.69 92 VAL A N 1
ATOM 749 C CA . VAL A 1 92 ? 2.850 -1.124 -21.631 1.00 94.69 92 VAL A CA 1
ATOM 750 C C . VAL A 1 92 ? 2.326 -1.399 -23.032 1.00 94.69 92 VAL A C 1
ATOM 752 O O . VAL A 1 92 ? 1.761 -2.451 -23.315 1.00 94.69 92 VAL A O 1
ATOM 755 N N . SER A 1 93 ? 2.549 -0.465 -23.950 1.00 93.44 93 SER A N 1
ATOM 756 C CA . SER A 1 93 ? 2.253 -0.672 -25.367 1.00 93.44 93 SER A CA 1
ATOM 757 C C . SER A 1 93 ? 3.432 -0.268 -26.243 1.00 93.44 93 SER A C 1
ATOM 759 O O . SER A 1 93 ? 4.279 0.541 -25.858 1.00 93.44 93 SER A O 1
ATOM 761 N N . LEU A 1 94 ? 3.512 -0.869 -27.429 1.00 90.12 94 LEU A N 1
ATOM 762 C CA . LEU A 1 94 ? 4.567 -0.598 -28.399 1.00 90.12 94 LEU A CA 1
ATOM 763 C C . LEU A 1 94 ? 3.979 0.086 -29.629 1.00 90.12 94 LEU A C 1
ATOM 765 O O . LEU A 1 94 ? 3.069 -0.437 -30.270 1.00 90.12 94 LEU A O 1
ATOM 769 N N . ASN A 1 95 ? 4.558 1.224 -30.001 1.00 86.50 95 ASN A N 1
ATOM 770 C CA . ASN A 1 95 ? 4.311 1.883 -31.275 1.00 86.50 95 ASN A CA 1
ATOM 771 C C . ASN A 1 95 ? 5.606 1.889 -32.097 1.00 86.50 95 ASN A C 1
ATOM 773 O O . ASN A 1 95 ? 6.437 2.799 -32.010 1.00 86.50 95 ASN A O 1
ATOM 777 N N . GLY A 1 96 ? 5.818 0.810 -32.853 1.00 83.31 96 GLY A N 1
ATOM 778 C CA . GLY A 1 96 ? 7.069 0.567 -33.569 1.00 83.31 96 GLY A CA 1
ATOM 779 C C . GLY A 1 96 ? 8.232 0.346 -32.601 1.00 83.31 96 GLY A C 1
ATOM 780 O O . GLY A 1 96 ? 8.309 -0.693 -31.955 1.00 83.31 96 GLY A O 1
ATOM 781 N N . ILE A 1 97 ? 9.142 1.321 -32.519 1.00 80.94 97 ILE A N 1
ATOM 782 C CA . ILE A 1 97 ? 10.296 1.298 -31.600 1.00 80.94 97 ILE A CA 1
ATOM 783 C C . ILE A 1 97 ? 10.050 2.087 -30.308 1.00 80.94 97 ILE A C 1
ATOM 785 O O . ILE A 1 97 ? 10.917 2.131 -29.439 1.00 80.94 97 ILE A O 1
ATOM 789 N N . PHE A 1 98 ? 8.905 2.762 -30.202 1.00 86.31 98 PHE A N 1
ATOM 790 C CA . PHE A 1 98 ? 8.574 3.583 -29.048 1.00 86.31 98 PHE A CA 1
ATOM 791 C C . PHE A 1 98 ? 7.758 2.774 -28.052 1.00 86.31 98 PHE A C 1
ATOM 793 O O . PHE A 1 98 ? 6.744 2.174 -28.404 1.00 86.31 98 PHE A O 1
ATOM 800 N N . VAL A 1 99 ? 8.200 2.801 -26.800 1.00 90.81 99 VAL A N 1
ATOM 801 C CA . VAL A 1 99 ? 7.442 2.280 -25.667 1.00 90.81 99 VAL A CA 1
ATOM 802 C C . VAL A 1 99 ? 6.518 3.379 -25.173 1.00 90.81 99 VAL A C 1
ATOM 804 O O . VAL A 1 99 ? 6.972 4.498 -24.914 1.00 90.81 99 VAL A O 1
ATOM 807 N N . ASP A 1 100 ? 5.240 3.069 -25.016 1.00 92.94 100 ASP A N 1
ATOM 808 C CA . ASP A 1 100 ? 4.300 3.904 -24.286 1.00 92.94 100 ASP A CA 1
ATOM 809 C C . ASP A 1 100 ? 3.862 3.220 -22.993 1.00 92.94 100 ASP A C 1
ATOM 811 O O . ASP A 1 100 ? 3.783 1.993 -22.927 1.00 92.94 100 ASP A O 1
ATOM 815 N N . VAL A 1 101 ? 3.628 4.023 -21.954 1.00 93.44 101 VAL A N 1
ATOM 816 C CA . VAL A 1 101 ? 3.144 3.527 -20.663 1.00 93.44 101 VAL A CA 1
ATOM 817 C C . VAL A 1 101 ? 1.994 4.393 -20.191 1.00 93.44 101 VAL A C 1
ATOM 819 O O . VAL A 1 101 ? 2.084 5.621 -20.216 1.00 93.44 101 VAL A O 1
ATOM 822 N N . GLN A 1 102 ? 0.929 3.753 -19.734 1.00 93.44 102 GLN A N 1
ATOM 823 C CA . GLN A 1 102 ? -0.260 4.425 -19.220 1.00 93.44 102 GLN A CA 1
ATOM 824 C C . GLN A 1 102 ? -0.598 3.842 -17.858 1.00 93.44 102 GLN A C 1
ATOM 826 O O . GLN A 1 102 ? -0.435 2.647 -17.643 1.00 93.44 102 GLN A O 1
ATOM 831 N N . ASN A 1 103 ? -1.023 4.674 -16.910 1.00 89.25 103 ASN A N 1
ATOM 832 C CA . ASN A 1 103 ? -1.436 4.149 -15.611 1.00 89.25 103 ASN A CA 1
ATOM 833 C C . ASN A 1 103 ? -2.666 3.259 -15.786 1.00 89.25 103 ASN A C 1
ATOM 835 O O . ASN A 1 103 ? -3.534 3.566 -16.601 1.00 89.25 103 ASN A O 1
ATOM 839 N N . ILE A 1 104 ? -2.755 2.193 -14.993 1.00 91.12 104 ILE A N 1
ATOM 840 C CA . ILE A 1 104 ? -4.024 1.481 -14.872 1.00 91.12 104 ILE A CA 1
ATOM 841 C C . ILE A 1 104 ? -5.005 2.327 -14.066 1.00 91.12 104 ILE A C 1
ATOM 843 O O . ILE A 1 104 ? -4.632 2.986 -13.090 1.00 91.12 104 ILE A O 1
ATOM 847 N N . GLU A 1 105 ? -6.258 2.253 -14.476 1.00 87.62 105 GLU A N 1
ATOM 848 C CA . GLU A 1 105 ? -7.404 2.773 -13.751 1.00 87.62 105 GLU A CA 1
ATOM 849 C C . GLU A 1 105 ? -8.406 1.636 -13.608 1.00 87.62 105 GLU A C 1
ATOM 851 O O . GLU A 1 105 ? -8.499 0.762 -14.477 1.00 87.62 105 GLU A O 1
ATOM 856 N N . PHE A 1 106 ? -9.130 1.640 -12.497 1.00 87.25 106 PHE A N 1
ATOM 857 C CA . PHE A 1 106 ? -10.160 0.654 -12.233 1.00 87.25 106 PHE A CA 1
ATOM 858 C C . PHE A 1 106 ? -11.498 1.340 -12.048 1.00 87.25 106 PHE A C 1
ATOM 860 O O . PHE A 1 106 ? -11.586 2.378 -11.394 1.00 87.25 106 PHE A O 1
ATOM 867 N N . SER A 1 107 ? -12.544 0.736 -12.601 1.00 84.19 107 SER A N 1
ATOM 868 C CA . SER A 1 107 ? -13.907 1.083 -12.221 1.00 84.19 107 SER A CA 1
ATOM 869 C C . SER A 1 107 ? -14.311 0.335 -10.953 1.00 84.19 107 SER A C 1
ATOM 871 O O . SER A 1 107 ? -13.759 -0.719 -10.616 1.00 84.19 107 SER A O 1
ATOM 873 N N . GLN A 1 108 ? -15.349 0.846 -10.295 1.00 79.19 108 GLN A N 1
ATOM 874 C CA . GLN A 1 108 ? -16.022 0.160 -9.198 1.00 79.19 108 GLN A CA 1
ATOM 875 C C . GLN A 1 108 ? -16.355 -1.293 -9.589 1.00 79.19 108 GLN A C 1
ATOM 877 O O . GLN A 1 108 ? -16.709 -1.578 -10.735 1.00 79.19 108 GLN A O 1
ATOM 882 N N . HIS A 1 109 ? -16.201 -2.216 -8.638 1.00 81.75 109 HIS A N 1
ATOM 883 C CA . HIS A 1 109 ? -16.422 -3.664 -8.785 1.00 81.75 109 HIS A CA 1
ATOM 884 C C . HIS A 1 109 ? -15.515 -4.431 -9.759 1.00 81.75 109 HIS A C 1
ATOM 886 O O . HIS A 1 109 ? -15.554 -5.656 -9.732 1.00 81.75 109 HIS A O 1
ATOM 892 N N . GLN A 1 110 ? -14.638 -3.793 -10.542 1.00 86.31 110 GLN A N 1
ATOM 893 C CA . GLN A 1 110 ? -13.790 -4.503 -11.517 1.00 86.31 110 GLN A CA 1
ATOM 894 C C . GLN A 1 110 ? -12.870 -5.564 -10.876 1.00 86.31 110 GLN A C 1
ATOM 896 O O . GLN A 1 110 ? -12.431 -6.507 -11.537 1.00 86.31 110 GLN A O 1
ATOM 901 N N . TRP A 1 111 ? -12.605 -5.448 -9.572 1.00 83.62 111 TRP A N 1
ATOM 902 C CA . TRP A 1 111 ? -11.825 -6.419 -8.811 1.00 83.62 111 TRP A CA 1
ATOM 903 C C . TRP A 1 111 ? -12.405 -7.843 -8.839 1.00 83.62 111 TRP A C 1
ATOM 905 O O . TRP A 1 111 ? -11.615 -8.785 -8.834 1.00 83.62 111 TRP A O 1
ATOM 915 N N . ILE A 1 112 ? -13.735 -8.013 -8.934 1.00 86.75 112 ILE A N 1
ATOM 916 C CA . ILE A 1 112 ? -14.389 -9.341 -8.964 1.00 86.75 112 ILE A CA 1
ATOM 917 C C . ILE A 1 112 ? -14.118 -10.105 -10.265 1.00 86.75 112 ILE A C 1
ATOM 919 O O . ILE A 1 112 ? -14.226 -11.326 -10.311 1.00 86.75 112 ILE A O 1
ATOM 923 N N . GLU A 1 113 ? -13.797 -9.379 -11.336 1.00 87.69 113 GLU A N 1
ATOM 924 C CA . GLU A 1 113 ? -13.505 -9.949 -12.652 1.00 87.69 113 GLU A CA 1
ATOM 925 C C . GLU A 1 113 ? -11.998 -10.082 -12.876 1.00 87.69 113 GLU A C 1
ATOM 927 O O . GLU A 1 113 ? -11.540 -10.995 -13.565 1.00 87.69 113 GLU A O 1
ATOM 932 N N . LYS A 1 114 ? -11.217 -9.145 -12.321 1.00 85.81 114 LYS A N 1
ATOM 933 C CA . LYS A 1 114 ? -9.785 -9.020 -12.601 1.00 85.81 114 LYS A CA 1
ATOM 934 C C . LYS A 1 114 ? -8.912 -9.904 -11.717 1.00 85.81 114 LYS A C 1
ATOM 936 O O . LYS A 1 114 ? -7.867 -10.359 -12.185 1.00 85.81 114 LYS A O 1
ATOM 941 N N . PHE A 1 115 ? -9.293 -10.116 -10.461 1.00 87.50 115 PHE A N 1
ATOM 942 C CA . PHE A 1 115 ? -8.460 -10.816 -9.485 1.00 87.50 115 PHE A CA 1
ATOM 943 C C . PHE A 1 115 ? -9.115 -12.112 -9.011 1.00 87.50 115 PHE A C 1
ATOM 945 O O . PHE A 1 115 ? -10.332 -12.261 -9.099 1.00 87.50 115 PHE A O 1
ATOM 952 N N . PRO A 1 116 ? -8.323 -13.073 -8.497 1.00 85.44 116 PRO A N 1
ATOM 953 C CA . PRO A 1 116 ? -8.882 -14.239 -7.831 1.00 85.44 116 PRO A CA 1
ATOM 954 C C . PRO A 1 116 ? -9.839 -13.826 -6.709 1.00 85.44 116 PRO A C 1
ATOM 956 O O . PRO A 1 116 ? -9.610 -12.819 -6.040 1.00 85.44 116 PRO A O 1
ATOM 959 N N . ASN A 1 117 ? -10.850 -14.658 -6.448 1.00 84.88 117 ASN A N 1
ATOM 960 C CA . ASN A 1 117 ? -11.797 -14.494 -5.339 1.00 84.88 117 ASN A CA 1
ATOM 961 C C . ASN A 1 117 ? -11.128 -14.795 -3.984 1.00 84.88 117 ASN A C 1
ATOM 963 O O . ASN A 1 117 ? -11.506 -15.729 -3.278 1.00 84.88 117 ASN A O 1
ATOM 967 N N . LEU A 1 118 ? -10.082 -14.041 -3.655 1.00 91.81 118 LEU A N 1
ATOM 968 C CA . LEU A 1 118 ? -9.275 -14.172 -2.455 1.00 91.81 118 LEU A CA 1
ATOM 969 C C . LEU A 1 118 ? -9.041 -12.786 -1.863 1.00 91.81 118 LEU A C 1
ATOM 971 O O . LEU A 1 118 ? -8.373 -11.946 -2.464 1.00 91.81 118 LEU A O 1
ATOM 975 N N . ILE A 1 119 ? -9.565 -12.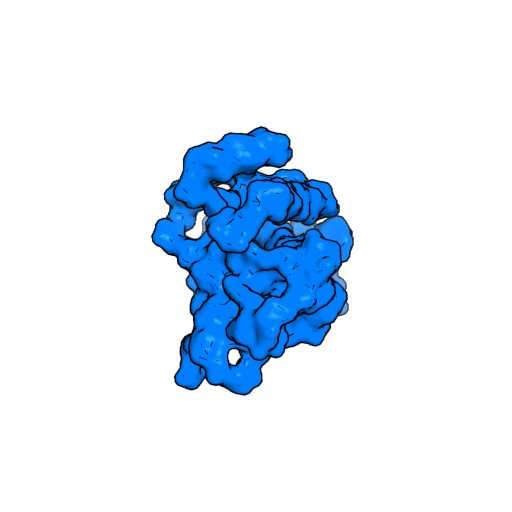588 -0.659 1.00 96.06 119 ILE A N 1
ATOM 976 C CA . ILE A 1 119 ? -9.417 -11.357 0.111 1.00 96.06 119 ILE A CA 1
ATOM 977 C C . ILE A 1 119 ? -8.460 -11.650 1.266 1.00 96.06 119 ILE A C 1
ATOM 979 O O . ILE A 1 119 ? -8.659 -12.603 2.023 1.00 96.06 119 ILE A O 1
ATOM 983 N N . ALA A 1 120 ? -7.388 -10.870 1.375 1.00 97.12 120 ALA A N 1
ATOM 984 C CA . ALA A 1 120 ? -6.431 -10.980 2.469 1.00 97.12 120 ALA A CA 1
ATOM 985 C C . ALA A 1 120 ? -7.005 -10.312 3.728 1.00 97.12 120 ALA A C 1
ATOM 987 O O . ALA A 1 120 ? -6.930 -9.096 3.867 1.00 97.12 120 ALA A O 1
ATOM 988 N N . HIS A 1 121 ? -7.593 -11.124 4.607 1.00 97.31 121 HIS A N 1
ATOM 989 C CA . HIS A 1 121 ? -8.216 -10.706 5.869 1.00 97.31 121 HIS A CA 1
ATOM 990 C C . HIS A 1 121 ? -7.212 -10.054 6.830 1.00 97.31 121 HIS A C 1
ATOM 992 O O . HIS A 1 121 ? -6.133 -10.621 7.045 1.00 97.31 121 HIS A O 1
ATOM 998 N N . ALA A 1 122 ? -7.567 -8.903 7.401 1.00 96.69 122 ALA A N 1
ATOM 999 C CA . ALA A 1 122 ? -6.753 -8.077 8.292 1.00 96.69 122 ALA A CA 1
ATOM 1000 C C . ALA A 1 122 ? -5.348 -7.748 7.743 1.00 96.69 122 ALA A C 1
ATOM 1002 O O . ALA A 1 122 ? -4.337 -7.859 8.445 1.00 96.69 122 ALA A O 1
ATOM 1003 N N . GLY A 1 123 ? -5.261 -7.425 6.448 1.00 96.81 123 GLY A N 1
ATOM 1004 C CA . GLY A 1 123 ? -4.001 -7.230 5.710 1.00 96.81 123 GLY A CA 1
ATOM 1005 C C . GLY A 1 123 ? -3.315 -8.533 5.264 1.00 96.81 123 GLY A C 1
ATOM 1006 O O . GLY A 1 123 ? -2.328 -8.505 4.526 1.00 96.81 123 GLY A O 1
ATOM 1007 N N . GLY A 1 124 ? -3.863 -9.684 5.655 1.00 96.94 124 GLY A N 1
ATOM 1008 C CA . GLY A 1 124 ? -3.356 -11.023 5.379 1.00 96.94 124 GLY A CA 1
ATOM 1009 C C . GLY A 1 124 ? -2.492 -11.588 6.505 1.00 96.94 124 GLY A C 1
ATOM 1010 O O . GLY A 1 124 ? -1.968 -10.885 7.362 1.00 96.94 124 GLY A O 1
ATOM 1011 N N . THR A 1 125 ? -2.309 -12.909 6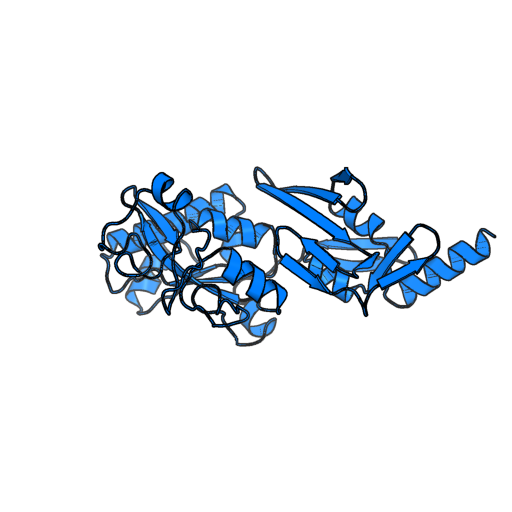.497 1.00 96.25 125 THR A N 1
ATOM 1012 C CA . THR A 1 125 ? -1.394 -13.572 7.434 1.00 96.25 125 THR A CA 1
ATOM 1013 C C . THR A 1 125 ? 0.037 -13.110 7.186 1.00 96.25 125 THR A C 1
ATOM 1015 O O . THR A 1 125 ? 0.545 -13.260 6.073 1.00 96.25 125 THR A O 1
ATOM 1018 N N . TYR A 1 126 ? 0.710 -12.619 8.220 1.00 96.69 126 TYR A N 1
ATOM 1019 C CA . TYR A 1 126 ? 2.142 -12.366 8.173 1.00 96.69 126 TYR A CA 1
ATOM 1020 C C . TYR A 1 126 ? 2.904 -13.657 8.474 1.00 96.69 126 TYR A C 1
ATOM 1022 O O . TYR A 1 126 ? 2.742 -14.268 9.532 1.00 96.69 126 TYR A O 1
ATOM 1030 N N . ARG A 1 127 ? 3.711 -14.108 7.516 1.00 95.06 127 ARG A N 1
ATOM 1031 C CA . ARG A 1 127 ? 4.489 -15.346 7.603 1.00 95.06 127 ARG A CA 1
ATOM 1032 C C . ARG A 1 127 ? 5.891 -15.045 8.105 1.00 95.06 127 ARG A C 1
ATOM 1034 O O . ARG A 1 127 ? 6.657 -14.348 7.439 1.00 95.06 127 ARG A O 1
ATOM 1041 N N . GLU A 1 128 ? 6.250 -15.627 9.238 1.00 89.69 128 GLU A N 1
ATOM 1042 C CA . GLU A 1 128 ? 7.616 -15.632 9.753 1.00 89.69 128 GLU A CA 1
ATOM 1043 C C . GLU A 1 128 ? 8.216 -17.032 9.638 1.00 89.69 128 GLU A C 1
ATOM 1045 O O . GLU A 1 128 ? 7.543 -18.006 9.304 1.00 89.69 128 GLU A O 1
ATOM 1050 N N . LYS A 1 129 ? 9.518 -17.158 9.910 1.00 87.56 129 LYS A N 1
ATOM 1051 C CA . LYS A 1 129 ? 10.198 -18.460 9.825 1.00 87.56 129 LYS A CA 1
ATOM 1052 C C . LYS A 1 129 ? 9.630 -19.490 10.804 1.00 87.56 129 LYS A C 1
ATOM 1054 O O . LYS A 1 129 ? 9.647 -20.677 10.498 1.00 87.56 129 LYS A O 1
ATOM 1059 N N . SER A 1 130 ? 9.189 -19.032 11.974 1.00 88.81 130 SER A N 1
ATOM 1060 C CA . SER A 1 130 ? 8.823 -19.900 13.097 1.00 88.81 130 SER A CA 1
ATOM 1061 C C . SER A 1 130 ? 7.321 -19.949 13.368 1.00 88.81 130 SER A C 1
ATOM 1063 O O . SER A 1 130 ? 6.846 -20.919 13.950 1.00 88.81 130 SER A O 1
ATOM 1065 N N . TYR A 1 131 ? 6.572 -18.921 12.974 1.00 88.00 131 TYR A N 1
ATOM 1066 C CA . TYR A 1 131 ? 5.136 -18.820 13.212 1.00 88.00 131 TYR A CA 1
ATOM 1067 C C . TYR A 1 131 ? 4.473 -17.940 12.154 1.00 88.00 131 TYR A C 1
ATOM 1069 O O . TYR A 1 131 ? 5.120 -17.150 11.471 1.00 88.00 131 TYR A O 1
ATOM 1077 N N . ASN A 1 132 ? 3.162 -18.103 12.035 1.00 94.56 132 ASN A N 1
ATOM 1078 C CA . ASN A 1 132 ? 2.309 -17.217 11.266 1.00 94.56 132 ASN A CA 1
ATOM 1079 C C . ASN A 1 132 ? 1.539 -16.339 12.243 1.00 94.56 132 ASN A C 1
ATOM 1081 O O . ASN A 1 132 ? 1.031 -16.846 13.244 1.00 94.56 132 ASN A O 1
ATOM 1085 N N . THR A 1 133 ? 1.437 -15.059 11.916 1.00 95.31 133 THR A N 1
ATOM 1086 C CA . THR A 1 133 ? 0.749 -14.061 12.723 1.00 95.31 133 THR A CA 1
ATOM 1087 C C . THR A 1 133 ? -0.459 -13.533 11.954 1.00 95.31 133 THR A C 1
ATOM 1089 O O . THR A 1 133 ? -0.362 -13.184 10.777 1.00 95.31 133 THR A O 1
ATOM 1092 N N . PHE A 1 134 ? -1.610 -13.494 12.614 1.00 95.06 134 PHE A N 1
ATOM 1093 C CA . PHE A 1 134 ? -2.896 -13.073 12.060 1.00 95.06 134 PHE A CA 1
ATOM 1094 C C . PHE A 1 134 ? -3.362 -11.759 12.702 1.00 95.06 134 PHE A C 1
ATOM 1096 O O . PHE A 1 134 ? -2.903 -11.415 13.794 1.00 95.06 134 PHE A O 1
ATOM 1103 N N . TYR A 1 135 ? -4.314 -11.082 12.052 1.00 95.69 135 TYR A N 1
ATOM 1104 C CA . TYR A 1 135 ? -5.039 -9.917 12.586 1.00 95.69 135 TYR A CA 1
ATOM 1105 C C . TYR A 1 135 ? -4.183 -8.680 12.894 1.00 95.69 135 TYR A C 1
ATOM 1107 O O . TYR A 1 135 ? -4.583 -7.831 13.685 1.00 95.69 135 TYR A O 1
ATOM 1115 N N . THR A 1 136 ? -3.002 -8.558 12.279 1.00 96.69 136 THR A N 1
ATOM 1116 C CA . THR A 1 136 ? -2.086 -7.451 12.595 1.00 96.69 136 THR A CA 1
ATOM 1117 C C . THR A 1 136 ? -2.574 -6.110 12.058 1.00 96.69 136 THR A C 1
ATOM 1119 O O . THR A 1 136 ? -2.185 -5.086 12.608 1.00 96.69 136 THR A O 1
ATOM 1122 N N . ASN A 1 137 ? -3.375 -6.100 10.978 1.00 98.00 137 ASN A N 1
ATOM 1123 C CA . ASN A 1 137 ? -3.818 -4.880 10.290 1.00 98.00 137 ASN A CA 1
ATOM 1124 C C . ASN A 1 137 ? -2.657 -3.916 9.972 1.00 98.00 137 ASN A C 1
ATOM 1126 O O . ASN A 1 137 ? -2.798 -2.695 10.012 1.00 98.00 137 ASN A O 1
ATOM 1130 N N . SER A 1 138 ? -1.483 -4.481 9.676 1.00 98.19 138 SER A N 1
ATOM 1131 C CA . SER A 1 138 ? -0.224 -3.742 9.666 1.00 98.19 138 SER A CA 1
ATOM 1132 C C . SER A 1 138 ? 0.375 -3.552 8.281 1.00 98.19 138 SER A C 1
ATOM 1134 O O . SER A 1 138 ? 0.071 -4.284 7.330 1.00 98.19 138 SER A O 1
ATOM 1136 N N . LEU A 1 139 ? 1.316 -2.610 8.195 1.00 98.44 139 LEU A N 1
ATOM 1137 C CA . LEU A 1 139 ? 2.052 -2.342 6.964 1.00 98.44 139 LEU A CA 1
ATOM 1138 C C . LEU A 1 139 ? 2.845 -3.570 6.491 1.00 98.44 139 LEU A C 1
ATOM 1140 O O . LEU A 1 139 ? 2.888 -3.849 5.296 1.00 98.44 139 LEU A O 1
ATOM 1144 N N . GLU A 1 140 ? 3.450 -4.333 7.403 1.00 98.19 140 GLU A N 1
ATOM 1145 C CA . GLU A 1 140 ? 4.251 -5.513 7.061 1.00 98.19 140 GLU A CA 1
ATOM 1146 C C . GLU A 1 140 ? 3.396 -6.654 6.511 1.00 98.19 140 GLU A C 1
ATOM 1148 O O . GLU A 1 140 ? 3.797 -7.303 5.541 1.00 98.19 140 GLU A O 1
ATOM 1153 N N . ALA A 1 141 ? 2.221 -6.898 7.102 1.00 97.88 141 ALA A N 1
ATOM 1154 C CA . ALA A 1 141 ? 1.279 -7.890 6.591 1.00 97.88 141 ALA A CA 1
ATOM 1155 C C . ALA A 1 141 ? 0.830 -7.520 5.178 1.00 97.88 141 ALA A C 1
ATOM 1157 O O . ALA A 1 141 ? 0.915 -8.354 4.269 1.00 97.88 141 ALA A O 1
ATOM 1158 N N . LEU A 1 142 ? 0.465 -6.253 4.974 1.00 98.25 142 LEU A N 1
ATOM 1159 C CA . LEU A 1 142 ? 0.077 -5.733 3.671 1.00 98.25 142 LEU A CA 1
ATOM 1160 C C . LEU A 1 142 ? 1.209 -5.876 2.641 1.00 98.25 142 LEU A C 1
ATOM 1162 O O . LEU A 1 142 ? 1.006 -6.435 1.561 1.00 98.25 142 LEU A O 1
ATOM 1166 N N . GLN A 1 143 ? 2.421 -5.431 2.981 1.00 98.50 143 GLN A N 1
ATOM 1167 C CA . GLN A 1 143 ? 3.584 -5.494 2.095 1.00 98.50 143 GLN A CA 1
ATOM 1168 C C . GLN A 1 143 ? 3.955 -6.922 1.720 1.00 98.50 143 GLN A C 1
ATOM 1170 O O . GLN A 1 143 ? 4.181 -7.209 0.539 1.00 98.50 143 GLN A O 1
ATOM 1175 N N . GLN A 1 144 ? 4.000 -7.830 2.696 1.00 98.12 144 GLN A N 1
ATOM 1176 C CA . GLN A 1 144 ? 4.335 -9.224 2.442 1.00 98.12 144 GLN A CA 1
ATOM 1177 C C . GLN A 1 144 ? 3.288 -9.859 1.524 1.00 98.12 144 GLN A C 1
ATOM 1179 O O . GLN A 1 144 ? 3.644 -10.450 0.504 1.00 98.12 144 GLN A O 1
ATOM 1184 N N . ASN A 1 145 ? 1.999 -9.711 1.841 1.00 98.12 145 ASN A N 1
ATOM 1185 C CA . ASN A 1 145 ? 0.926 -10.353 1.086 1.00 98.12 145 ASN A CA 1
ATOM 1186 C C . ASN A 1 145 ? 0.750 -9.758 -0.314 1.00 98.12 145 ASN A C 1
ATOM 1188 O O . ASN A 1 145 ? 0.581 -10.515 -1.272 1.00 98.12 145 ASN A O 1
ATOM 1192 N N . TYR A 1 146 ? 0.904 -8.448 -0.493 1.00 98.25 146 TYR A N 1
ATOM 1193 C CA . TYR A 1 146 ? 0.909 -7.853 -1.831 1.00 98.25 146 TYR A CA 1
ATOM 1194 C C . TYR A 1 146 ? 2.070 -8.389 -2.685 1.00 98.25 146 TYR A C 1
ATOM 1196 O O . TYR A 1 146 ? 1.873 -8.746 -3.851 1.00 98.25 146 TYR A O 1
ATOM 1204 N N . SER A 1 147 ? 3.260 -8.530 -2.086 1.00 97.88 147 SER A N 1
ATOM 1205 C CA . SER A 1 147 ? 4.446 -9.117 -2.738 1.00 97.88 147 SER A CA 1
ATOM 1206 C C . SER A 1 147 ? 4.246 -10.589 -3.126 1.00 97.88 147 SER A C 1
ATOM 1208 O O . SER A 1 147 ? 4.909 -11.090 -4.029 1.00 97.88 147 SER A O 1
ATOM 1210 N N . MET A 1 148 ? 3.312 -11.288 -2.472 1.00 95.81 148 MET A N 1
ATOM 1211 C CA . MET A 1 148 ? 2.908 -12.662 -2.802 1.00 95.81 148 MET A CA 1
ATOM 1212 C C . MET A 1 148 ? 1.753 -12.732 -3.815 1.00 95.81 148 MET A C 1
ATOM 1214 O O . MET A 1 148 ? 1.278 -13.824 -4.118 1.00 95.81 148 MET A O 1
ATOM 1218 N N . GLY A 1 149 ? 1.305 -11.594 -4.355 1.00 95.06 149 GLY A N 1
ATOM 1219 C CA . GLY A 1 149 ? 0.295 -11.531 -5.414 1.00 95.06 149 GLY A CA 1
ATOM 1220 C C . GLY A 1 149 ? -1.118 -11.168 -4.951 1.00 95.06 149 GLY A C 1
ATOM 1221 O O . GLY A 1 149 ? -2.018 -11.101 -5.785 1.00 95.06 149 GLY A O 1
ATOM 1222 N N . HIS A 1 150 ? -1.342 -10.899 -3.661 1.00 96.75 150 HIS A N 1
ATOM 1223 C CA . HIS A 1 150 ? -2.646 -10.414 -3.200 1.00 96.75 150 HIS A CA 1
ATOM 1224 C C . HIS A 1 150 ? -2.918 -8.992 -3.716 1.00 96.75 150 HIS A C 1
ATOM 1226 O O . HIS A 1 150 ? -2.006 -8.168 -3.812 1.00 96.75 150 HIS A O 1
ATOM 1232 N N . ARG A 1 151 ? -4.178 -8.715 -4.068 1.00 96.31 151 ARG A N 1
ATOM 1233 C CA . ARG A 1 151 ? -4.633 -7.409 -4.586 1.00 96.31 151 ARG A CA 1
ATOM 1234 C C . ARG A 1 151 ? -5.848 -6.853 -3.859 1.00 96.31 151 ARG A C 1
ATOM 1236 O O . ARG A 1 151 ? -6.008 -5.642 -3.810 1.00 96.31 151 ARG A O 1
ATOM 1243 N N . VAL A 1 152 ? -6.655 -7.715 -3.244 1.00 97.69 152 VAL A N 1
ATOM 1244 C CA . VAL A 1 152 ? -7.802 -7.313 -2.428 1.00 97.69 152 VAL A CA 1
ATOM 1245 C C . VAL A 1 152 ? -7.490 -7.622 -0.970 1.00 97.69 152 VAL A C 1
ATOM 1247 O O . VAL A 1 152 ? -7.168 -8.764 -0.630 1.00 97.69 152 VAL A O 1
ATOM 1250 N N . PHE A 1 153 ? -7.568 -6.604 -0.123 1.00 98.31 153 PHE A N 1
ATOM 1251 C CA . PHE A 1 153 ? -7.274 -6.690 1.303 1.00 98.31 153 PHE A CA 1
ATOM 1252 C C . PHE A 1 153 ? -8.493 -6.259 2.083 1.00 98.31 153 PHE A C 1
ATOM 1254 O O . PHE A 1 153 ? -9.088 -5.239 1.757 1.00 98.31 153 PHE A O 1
ATOM 1261 N N . GLU A 1 154 ? -8.846 -7.024 3.100 1.00 97.88 154 GLU A N 1
ATOM 1262 C CA . GLU A 1 154 ? -9.762 -6.559 4.127 1.00 97.88 154 GLU A CA 1
ATOM 1263 C C . GLU A 1 154 ? -8.920 -6.017 5.288 1.00 97.88 154 GLU A C 1
ATOM 1265 O O . GLU A 1 154 ? -7.835 -6.543 5.563 1.00 97.88 154 GLU A O 1
ATOM 1270 N N . MET A 1 155 ? -9.364 -4.915 5.889 1.00 98.12 155 MET A N 1
ATOM 1271 C CA . MET A 1 155 ? -8.768 -4.368 7.104 1.00 98.12 155 MET A CA 1
ATOM 1272 C C . MET A 1 155 ? -9.855 -3.903 8.070 1.00 98.12 155 MET A C 1
ATOM 1274 O O . MET A 1 155 ? -10.826 -3.252 7.663 1.00 98.12 155 MET A O 1
ATOM 1278 N N . ASP A 1 156 ? -9.612 -4.182 9.345 1.00 97.38 156 ASP A N 1
ATOM 1279 C CA . ASP A 1 156 ? -10.457 -3.798 10.464 1.00 97.38 156 ASP A CA 1
ATOM 1280 C C . ASP A 1 156 ? -10.177 -2.355 10.880 1.00 97.38 156 ASP A C 1
ATOM 1282 O O . ASP A 1 156 ? -9.017 -1.934 10.934 1.00 97.38 156 ASP A O 1
ATOM 1286 N N . PHE A 1 157 ? -11.215 -1.605 11.246 1.00 97.12 157 PHE A N 1
ATOM 1287 C CA . PHE A 1 157 ? -11.062 -0.239 11.726 1.00 97.12 157 PHE A CA 1
ATOM 1288 C C . PHE A 1 157 ? -11.923 0.085 12.947 1.00 97.12 157 PHE A C 1
ATOM 1290 O O . PHE A 1 157 ? -13.138 -0.114 12.939 1.00 97.12 157 PHE A O 1
ATOM 1297 N N . TYR A 1 158 ? -11.299 0.741 13.928 1.00 96.00 158 TYR A N 1
ATOM 1298 C CA . TYR A 1 158 ? -11.969 1.451 15.022 1.00 96.00 158 TYR A CA 1
ATOM 1299 C C . TYR A 1 158 ? -11.559 2.919 15.059 1.00 96.00 158 TYR A C 1
ATOM 1301 O O . TYR A 1 158 ? -10.516 3.313 14.529 1.00 96.00 158 TYR A O 1
ATOM 1309 N N . LEU A 1 159 ? -12.375 3.739 15.724 1.00 96.50 159 LEU A N 1
ATOM 1310 C CA . LEU A 1 159 ? -11.982 5.103 16.041 1.00 96.50 159 LEU A CA 1
ATOM 1311 C C . LEU A 1 159 ? -10.922 5.129 17.154 1.00 96.50 159 LEU A C 1
ATOM 1313 O O . LEU A 1 159 ? -11.008 4.406 18.148 1.00 96.50 159 LEU A O 1
ATOM 1317 N N . THR A 1 160 ? -9.926 5.992 16.982 1.00 97.62 160 THR A N 1
ATOM 1318 C CA . THR A 1 160 ? -9.018 6.472 18.025 1.00 97.62 160 THR A CA 1
ATOM 1319 C C . THR A 1 160 ? -9.769 7.407 18.974 1.00 97.62 160 THR A C 1
ATOM 1321 O O . THR A 1 160 ? -10.857 7.897 18.659 1.00 97.62 160 THR A O 1
ATOM 1324 N N . SER A 1 161 ? -9.187 7.714 20.135 1.00 97.19 161 SER A N 1
ATOM 1325 C CA . SER A 1 161 ? -9.827 8.592 21.133 1.00 97.19 161 SER A CA 1
ATOM 1326 C C . SER A 1 161 ? -10.077 10.029 20.646 1.00 97.19 161 SER A C 1
ATOM 1328 O O . SER A 1 161 ? -10.931 10.727 21.189 1.00 97.19 161 SER A O 1
ATOM 1330 N N . ASP A 1 162 ? -9.368 10.460 19.602 1.00 97.50 162 ASP A N 1
ATOM 1331 C CA . ASP A 1 162 ? -9.517 11.739 18.900 1.00 97.50 162 ASP A CA 1
ATOM 1332 C C . ASP A 1 162 ? -10.284 11.621 17.565 1.00 97.50 162 ASP A C 1
ATOM 1334 O O . ASP A 1 162 ? -10.306 12.565 16.772 1.00 97.50 162 ASP A O 1
ATOM 1338 N N . GLY A 1 163 ? -10.947 10.485 17.318 1.00 96.31 163 GLY A N 1
ATOM 1339 C CA . GLY A 1 163 ? -11.904 10.315 16.223 1.00 96.31 163 GLY A CA 1
ATOM 1340 C C . GLY A 1 163 ? -11.294 10.045 14.847 1.00 96.31 163 GLY A C 1
ATOM 1341 O O . GLY A 1 163 ? -11.947 10.299 13.841 1.00 96.31 163 GLY A O 1
ATOM 1342 N N . LYS A 1 164 ? -10.057 9.548 14.767 1.00 97.88 164 LYS A N 1
ATOM 1343 C CA . LYS A 1 164 ? -9.443 9.056 13.519 1.00 97.88 164 LYS A CA 1
ATOM 1344 C C . LYS A 1 164 ? -9.614 7.556 13.388 1.00 97.88 164 LYS A C 1
ATOM 1346 O O . LYS A 1 164 ? -9.785 6.861 14.373 1.00 97.88 164 LYS A O 1
ATOM 1351 N N . MET A 1 165 ? -9.552 7.032 12.169 1.00 97.31 165 MET A N 1
ATOM 1352 C CA . MET A 1 165 ? -9.693 5.591 11.952 1.00 97.31 165 MET A CA 1
ATOM 1353 C C . MET A 1 165 ? -8.347 4.878 12.034 1.00 97.31 165 MET A C 1
ATOM 1355 O O . MET A 1 165 ? -7.530 5.001 11.118 1.00 97.31 165 MET A O 1
ATOM 1359 N N . ALA A 1 166 ? -8.147 4.123 13.110 1.00 98.19 166 ALA A N 1
ATOM 1360 C CA . ALA A 1 166 ? -7.036 3.198 13.288 1.00 98.19 166 ALA A CA 1
ATOM 1361 C C . ALA A 1 166 ? -7.353 1.853 12.636 1.00 98.19 166 ALA A C 1
ATOM 1363 O O . ALA A 1 166 ? -8.432 1.310 12.853 1.00 98.19 166 ALA A O 1
ATOM 1364 N N . ALA A 1 167 ? -6.407 1.322 11.862 1.00 98.19 167 ALA A N 1
ATOM 1365 C CA . ALA A 1 167 ? -6.455 -0.037 11.347 1.00 98.19 167 ALA A CA 1
ATOM 1366 C C . ALA A 1 167 ? -6.112 -1.009 12.485 1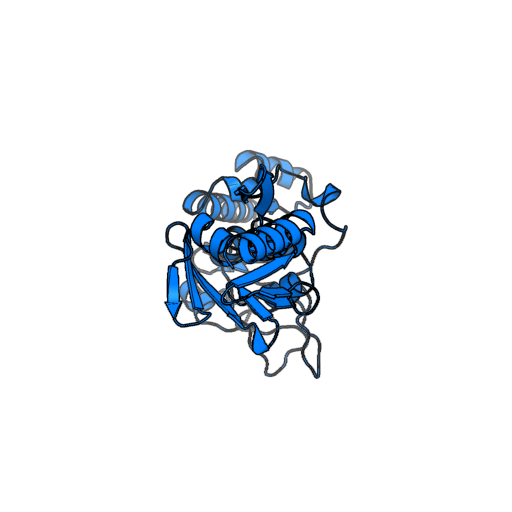.00 98.19 167 ALA A C 1
ATOM 1368 O O . ALA A 1 167 ? -4.939 -1.213 12.803 1.00 98.19 167 ALA A O 1
ATOM 1369 N N . VAL A 1 168 ? -7.128 -1.538 13.160 1.00 96.88 168 VAL A N 1
ATOM 1370 C CA . VAL A 1 168 ? -6.981 -2.370 14.356 1.00 96.88 168 VAL A CA 1
ATOM 1371 C C . VAL A 1 168 ? -8.193 -3.281 14.495 1.00 96.88 168 VAL A C 1
ATOM 1373 O O . VAL A 1 168 ? -9.325 -2.839 14.316 1.00 96.88 168 VAL A O 1
ATOM 1376 N N . HIS A 1 169 ? -7.954 -4.549 14.835 1.00 95.12 169 HIS A N 1
ATOM 1377 C CA . HIS A 1 169 ? -9.038 -5.515 15.012 1.00 95.12 169 HIS A CA 1
ATOM 1378 C C . HIS A 1 169 ? -9.845 -5.264 16.289 1.00 95.12 169 HIS A C 1
ATOM 1380 O O . HIS A 1 169 ? -11.051 -5.452 16.269 1.00 95.12 169 HIS A O 1
ATOM 1386 N N . ASP A 1 170 ? -9.192 -4.857 17.383 1.00 94.06 170 ASP A N 1
ATOM 1387 C CA . ASP A 1 170 ? -9.809 -4.398 18.633 1.00 94.06 170 ASP A CA 1
ATOM 1388 C C . ASP A 1 170 ? -8.751 -3.752 19.553 1.00 94.06 170 ASP A C 1
ATOM 1390 O O . ASP A 1 170 ? -7.543 -3.980 19.410 1.00 94.06 170 ASP A O 1
ATOM 1394 N N . TRP A 1 171 ? -9.194 -2.952 20.526 1.00 95.00 171 TRP A N 1
ATOM 1395 C CA . TRP A 1 171 ? -8.304 -2.275 21.480 1.00 95.00 171 TRP A CA 1
ATOM 1396 C C . TRP A 1 171 ? -7.846 -3.163 22.659 1.00 95.00 171 TRP A C 1
ATOM 1398 O O . TRP A 1 171 ? -6.905 -2.798 23.373 1.00 95.00 171 TRP A O 1
ATOM 1408 N N . ASP A 1 172 ? -8.467 -4.328 22.860 1.00 92.69 172 ASP A N 1
ATOM 1409 C CA . ASP A 1 172 ? -8.242 -5.233 24.000 1.00 92.69 172 ASP A CA 1
ATOM 1410 C C . ASP A 1 172 ? -7.078 -6.209 23.795 1.00 92.69 172 ASP A C 1
ATOM 1412 O O . ASP A 1 172 ? -6.405 -6.585 24.753 1.00 92.69 172 ASP A O 1
ATOM 1416 N N . GLN A 1 173 ? -6.821 -6.622 22.561 1.00 90.75 173 GLN A N 1
ATOM 1417 C CA . GLN A 1 173 ? -5.789 -7.585 22.193 1.00 90.75 173 GLN A CA 1
ATOM 1418 C C . GLN A 1 173 ? -4.757 -6.973 21.243 1.00 90.75 173 GLN A C 1
ATOM 1420 O O . GLN A 1 173 ? -3.562 -7.235 21.396 1.00 90.75 173 GLN A O 1
ATOM 1425 N N . PHE A 1 174 ? -5.197 -6.161 20.279 1.00 92.19 174 PHE A N 1
ATOM 1426 C CA . PHE A 1 174 ? -4.329 -5.588 19.239 1.00 92.19 174 PHE A CA 1
ATOM 1427 C C . PHE A 1 174 ? -4.042 -4.093 19.461 1.00 92.19 174 PHE A C 1
ATOM 1429 O O . PHE A 1 174 ? -3.156 -3.517 18.833 1.00 92.19 174 PHE A O 1
ATOM 1436 N N . GLY A 1 175 ? -4.743 -3.460 20.398 1.00 90.88 175 GLY A N 1
ATOM 1437 C CA . GLY A 1 175 ? -4.410 -2.136 20.911 1.00 90.88 175 GLY A CA 1
ATOM 1438 C C . GLY A 1 175 ? -3.327 -2.167 21.992 1.00 90.88 175 GLY A C 1
ATOM 1439 O O . GLY A 1 175 ? -2.387 -2.963 21.968 1.00 90.88 175 GLY A O 1
ATOM 1440 N N . TYR A 1 176 ? -3.499 -1.318 23.005 1.00 87.81 176 TYR A N 1
ATOM 1441 C CA . TYR A 1 176 ? -2.630 -1.265 24.186 1.00 87.81 176 TYR A CA 1
ATOM 1442 C C . TYR A 1 176 ? -2.938 -2.370 25.224 1.00 87.81 176 TYR A C 1
ATOM 1444 O O . TYR A 1 176 ? -2.504 -2.309 26.372 1.00 87.81 176 TYR A O 1
ATOM 1452 N N . MET A 1 177 ? -3.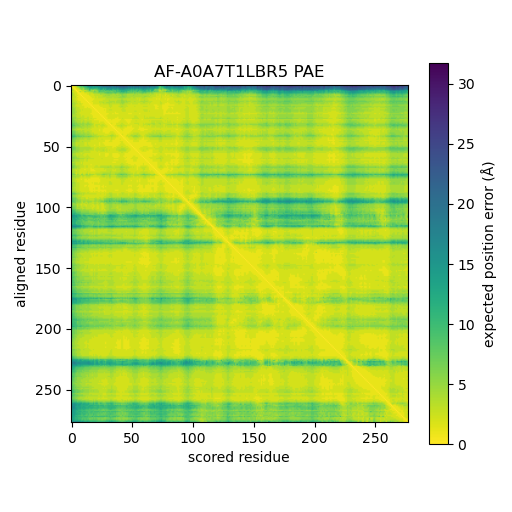691 -3.397 24.819 1.00 89.38 177 MET A N 1
ATOM 1453 C CA . MET A 1 177 ? -4.098 -4.542 25.638 1.00 89.38 177 MET A CA 1
ATOM 1454 C C . MET A 1 177 ? -4.851 -4.179 26.928 1.00 89.38 177 MET A C 1
ATOM 1456 O O . MET A 1 177 ? -4.698 -4.820 27.970 1.00 89.38 177 MET A O 1
ATOM 1460 N N . ASN A 1 178 ? -5.633 -3.103 26.881 1.00 89.69 178 ASN A N 1
ATOM 1461 C CA . ASN A 1 178 ? -6.418 -2.610 28.014 1.00 89.69 178 ASN A CA 1
ATOM 1462 C C . ASN A 1 178 ? -7.799 -2.067 27.606 1.00 89.69 178 ASN A C 1
ATOM 1464 O O . ASN A 1 178 ? -8.461 -1.442 28.437 1.00 89.69 178 ASN A O 1
ATOM 1468 N N . GLY A 1 179 ? -8.180 -2.228 26.335 1.00 90.50 179 GLY A N 1
ATOM 1469 C CA . GLY A 1 179 ? -9.452 -1.759 25.784 1.00 90.50 179 GLY A CA 1
ATOM 1470 C C . GLY A 1 179 ? -9.539 -0.253 25.561 1.00 90.50 179 GLY A C 1
ATOM 1471 O O . GLY A 1 179 ? -10.572 0.245 25.120 1.00 90.50 179 GLY A O 1
ATOM 1472 N N . VAL A 1 180 ? -8.476 0.500 25.858 1.00 93.38 180 VAL A N 1
ATOM 1473 C CA . VAL A 1 180 ? -8.469 1.957 25.717 1.00 93.38 180 VAL A CA 1
ATOM 1474 C C . VAL A 1 180 ? -7.957 2.332 24.334 1.00 93.38 180 VAL A C 1
ATOM 1476 O O . VAL A 1 180 ? -6.821 2.021 23.970 1.00 93.38 180 VAL A O 1
ATOM 1479 N N . ALA A 1 181 ? -8.789 3.058 23.590 1.00 96.00 181 ALA A N 1
ATOM 1480 C CA . ALA A 1 181 ? -8.394 3.652 22.325 1.00 96.00 181 ALA A CA 1
ATOM 1481 C C . ALA A 1 181 ? -7.278 4.684 22.538 1.00 96.00 181 ALA A C 1
ATOM 1483 O O . ALA A 1 181 ? -7.444 5.658 23.278 1.00 96.00 181 ALA A O 1
ATOM 1484 N N . LEU A 1 182 ? -6.147 4.480 21.863 1.00 97.19 182 LEU A N 1
ATOM 1485 C CA . LEU A 1 182 ? -5.082 5.479 21.792 1.00 97.19 182 LEU A CA 1
ATOM 1486 C C . LEU A 1 182 ? -5.543 6.672 20.945 1.00 97.19 182 LEU A C 1
ATOM 1488 O O . LEU A 1 182 ? -6.441 6.533 20.112 1.00 97.19 182 LEU A O 1
ATOM 1492 N N . SER A 1 183 ? -4.944 7.846 21.146 1.00 98.12 183 SER A N 1
ATOM 1493 C CA . SER A 1 183 ? -5.069 8.946 20.176 1.00 98.12 183 SER A CA 1
ATOM 1494 C C . SER A 1 183 ? -4.388 8.578 18.857 1.00 98.12 183 SER A C 1
ATOM 1496 O O . SER A 1 183 ? -3.551 7.675 18.806 1.00 98.12 183 SER A O 1
ATOM 1498 N N . SER A 1 184 ? -4.715 9.273 17.770 1.00 97.94 184 SER A N 1
ATOM 1499 C CA . SER A 1 184 ? -4.118 9.009 16.459 1.00 97.94 184 SER A CA 1
ATOM 1500 C C . SER A 1 184 ? -2.595 9.198 16.438 1.00 97.94 184 SER A C 1
ATOM 1502 O O . SER A 1 184 ? -1.889 8.409 15.804 1.00 97.94 184 SER A O 1
ATOM 1504 N N . ASP A 1 185 ? -2.080 10.172 17.191 1.00 98.12 185 ASP A N 1
ATOM 1505 C CA . ASP A 1 185 ? -0.643 10.403 17.360 1.00 98.12 185 ASP A CA 1
ATOM 1506 C C . ASP A 1 185 ? 0.026 9.282 18.170 1.00 98.12 185 ASP A C 1
ATOM 1508 O O . ASP A 1 185 ? 1.083 8.782 17.780 1.00 98.12 185 ASP A O 1
ATOM 1512 N N . GLU A 1 186 ? -0.579 8.839 19.274 1.00 98.12 186 GLU A N 1
ATOM 1513 C CA . GLU A 1 186 ? -0.068 7.700 20.051 1.00 98.12 186 GLU A CA 1
ATOM 1514 C C . GLU A 1 186 ? -0.101 6.410 19.231 1.00 98.12 186 GLU A C 1
ATOM 1516 O O . GLU A 1 186 ? 0.881 5.671 19.221 1.00 98.12 186 GLU A O 1
ATOM 1521 N N . TRP A 1 187 ? -1.191 6.165 18.498 1.00 98.06 187 TRP A N 1
ATOM 1522 C CA . TRP A 1 187 ? -1.349 4.990 17.648 1.00 98.06 187 TRP A CA 1
ATOM 1523 C C . TRP A 1 187 ? -0.256 4.916 16.587 1.00 98.06 187 TRP A C 1
ATOM 1525 O O . TRP A 1 187 ? 0.377 3.874 16.459 1.00 98.06 187 TRP A O 1
ATOM 1535 N N . LYS A 1 188 ? 0.045 6.021 15.895 1.00 97.00 188 LYS A N 1
ATOM 1536 C CA . LYS A 1 188 ? 1.130 6.093 14.897 1.00 97.00 188 LYS A CA 1
ATOM 1537 C C . LYS A 1 188 ? 2.524 5.817 15.459 1.00 97.00 188 LYS A C 1
ATOM 1539 O O . LYS A 1 188 ? 3.406 5.396 14.717 1.00 97.00 188 LYS A O 1
ATOM 1544 N N . ASN A 1 189 ? 2.740 6.090 16.744 1.00 97.06 189 ASN A N 1
ATOM 1545 C CA . ASN A 1 189 ? 4.009 5.823 17.425 1.00 97.06 189 ASN A CA 1
ATOM 1546 C C . ASN A 1 189 ? 4.027 4.464 18.144 1.00 97.06 189 ASN A C 1
ATOM 1548 O O . ASN A 1 189 ? 5.073 4.043 18.644 1.00 97.06 189 ASN A O 1
ATOM 1552 N N . PHE A 1 190 ? 2.886 3.781 18.212 1.00 96.94 190 PHE A N 1
ATOM 1553 C CA . PHE A 1 190 ? 2.758 2.454 18.787 1.00 96.94 190 PHE A CA 1
ATOM 1554 C C . PHE A 1 190 ? 3.162 1.374 17.777 1.00 96.94 190 PHE A C 1
ATOM 1556 O O . PHE A 1 190 ? 3.132 1.580 16.566 1.00 96.94 190 PHE A O 1
ATOM 1563 N N . GLN A 1 191 ? 3.526 0.194 18.277 1.00 96.44 191 GLN A N 1
ATOM 1564 C CA . GLN A 1 191 ? 3.646 -0.995 17.443 1.00 96.44 191 GLN A CA 1
ATOM 1565 C C . GLN A 1 191 ? 2.738 -2.085 17.993 1.00 96.44 191 GLN A C 1
ATOM 1567 O O . GLN A 1 191 ? 2.856 -2.467 19.159 1.00 96.44 191 GLN A O 1
ATOM 1572 N N . THR A 1 192 ? 1.848 -2.580 17.142 1.00 95.31 192 THR A N 1
ATOM 1573 C CA . THR A 1 192 ? 0.847 -3.574 17.520 1.00 95.31 192 THR A CA 1
ATOM 1574 C C . THR A 1 192 ? 1.425 -4.990 17.531 1.00 95.31 192 THR A C 1
ATOM 1576 O O . THR A 1 192 ? 2.562 -5.252 17.121 1.00 95.31 192 THR A O 1
ATOM 1579 N N . PHE A 1 193 ? 0.617 -5.903 18.044 1.00 93.81 193 PHE A N 1
ATOM 1580 C CA . PHE A 1 193 ? 0.840 -7.332 18.095 1.00 93.81 193 PHE A CA 1
ATOM 1581 C C . PHE A 1 193 ? -0.007 -8.014 17.018 1.00 93.81 193 PHE A C 1
ATOM 1583 O O . PHE A 1 193 ? -0.801 -7.390 16.320 1.00 93.81 193 PHE A O 1
ATOM 1590 N N . GLY A 1 194 ? 0.124 -9.329 16.910 1.00 94.06 194 GLY A N 1
ATOM 1591 C CA . GLY A 1 194 ? -0.884 -10.131 16.236 1.00 94.06 194 GLY A CA 1
ATOM 1592 C C . GLY A 1 194 ? -1.248 -11.352 17.060 1.00 94.06 194 GLY A C 1
ATOM 1593 O O . GLY A 1 194 ? -0.936 -11.437 18.249 1.00 94.06 194 GLY A O 1
ATOM 1594 N N . SER A 1 195 ? -1.918 -12.301 16.420 1.00 94.25 195 SER A N 1
ATOM 1595 C CA . SER A 1 195 ? -2.294 -13.571 17.035 1.00 94.25 195 SER A CA 1
ATOM 1596 C C . SER A 1 195 ? -1.549 -14.727 16.361 1.00 94.25 195 SER A C 1
ATOM 1598 O O . SER A 1 195 ? -1.572 -14.791 15.133 1.00 94.25 195 SER A O 1
ATOM 1600 N N . PRO A 1 196 ? -0.908 -15.647 17.103 1.00 94.12 196 PRO A N 1
ATOM 1601 C CA . PRO A 1 196 ? -0.641 -15.566 18.540 1.00 94.12 196 PRO A CA 1
ATOM 1602 C C . PRO A 1 196 ? 0.279 -14.381 18.881 1.00 94.12 196 PRO A C 1
ATOM 1604 O O . PRO A 1 196 ? 1.032 -13.907 18.031 1.00 94.12 196 PRO A O 1
ATOM 1607 N N . VAL A 1 197 ? 0.240 -13.925 20.136 1.00 92.50 197 VAL A N 1
ATOM 1608 C CA . VAL A 1 197 ? 1.145 -12.869 20.613 1.00 92.50 197 VAL A CA 1
ATOM 1609 C C . VAL A 1 197 ? 2.571 -13.417 20.665 1.00 92.50 197 VAL A C 1
ATOM 1611 O O . VAL A 1 197 ? 2.824 -14.453 21.280 1.00 92.50 197 VAL A O 1
ATOM 1614 N N . THR A 1 198 ? 3.501 -12.712 20.025 1.00 90.62 198 THR A N 1
ATOM 1615 C CA . THR A 1 198 ? 4.930 -13.049 19.972 1.00 90.62 198 THR A CA 1
ATOM 1616 C C . THR A 1 198 ? 5.784 -11.815 20.270 1.00 90.62 198 THR A C 1
ATOM 1618 O O . THR A 1 198 ? 5.263 -10.746 20.600 1.00 90.62 198 THR A O 1
ATOM 1621 N N . ASP A 1 199 ? 7.107 -11.940 20.159 1.00 90.50 199 ASP A N 1
ATOM 1622 C CA . ASP A 1 199 ? 8.022 -10.800 20.280 1.00 90.50 199 ASP A CA 1
ATOM 1623 C C . ASP A 1 199 ? 7.985 -9.877 19.050 1.00 90.50 199 ASP A C 1
ATOM 1625 O O . ASP A 1 199 ? 8.491 -8.755 19.111 1.00 90.50 199 ASP A O 1
ATOM 1629 N N . SER A 1 200 ? 7.350 -10.307 17.953 1.00 93.06 200 SER A N 1
ATOM 1630 C CA . SER A 1 200 ? 7.149 -9.470 16.770 1.00 93.06 200 SER A CA 1
ATOM 1631 C C . SER A 1 200 ? 6.269 -8.267 17.086 1.00 93.06 200 SER A C 1
ATOM 1633 O O . SER A 1 200 ? 5.300 -8.342 17.848 1.00 93.06 200 SER A O 1
ATOM 16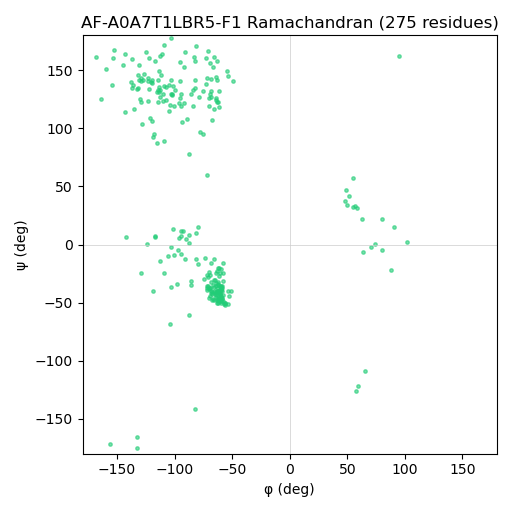35 N N . ARG A 1 201 ? 6.619 -7.138 16.481 1.00 94.44 201 ARG A N 1
ATOM 1636 C CA . ARG A 1 201 ? 5.893 -5.875 16.574 1.00 94.44 201 ARG A CA 1
ATOM 1637 C C . ARG A 1 201 ? 5.689 -5.333 15.177 1.00 94.44 201 ARG A C 1
ATOM 1639 O O . ARG A 1 201 ? 6.583 -5.450 14.340 1.00 94.44 201 ARG A O 1
ATOM 1646 N N . PHE A 1 202 ? 4.518 -4.761 14.953 1.00 97.19 202 PHE A N 1
ATOM 1647 C CA . PHE A 1 202 ? 4.062 -4.374 13.630 1.00 97.19 202 PHE A CA 1
ATOM 1648 C C . PHE A 1 202 ? 3.731 -2.891 13.578 1.00 97.19 202 PHE A C 1
ATOM 1650 O O . PHE A 1 202 ? 3.167 -2.342 14.530 1.00 97.19 202 PHE A O 1
ATOM 1657 N N . THR A 1 203 ? 4.073 -2.242 12.470 1.00 98.31 203 THR A N 1
ATOM 1658 C CA . THR A 1 203 ? 3.728 -0.842 12.238 1.00 98.31 203 THR A CA 1
ATOM 1659 C C . THR A 1 203 ? 2.218 -0.693 12.105 1.00 98.31 203 THR A C 1
ATOM 1661 O O . THR A 1 203 ? 1.591 -1.222 11.184 1.00 98.31 203 THR A O 1
ATOM 1664 N N . THR A 1 204 ? 1.651 0.056 13.044 1.00 98.38 204 THR A N 1
ATOM 1665 C CA . THR A 1 204 ? 0.255 0.477 13.061 1.00 98.38 204 THR A CA 1
ATOM 1666 C C . THR A 1 204 ? -0.045 1.435 11.913 1.00 98.38 204 THR A C 1
ATOM 1668 O O . THR A 1 204 ? 0.831 2.147 11.418 1.00 98.38 204 THR A O 1
ATOM 1671 N N . MET A 1 205 ? -1.302 1.458 11.476 1.00 98.62 205 MET A N 1
ATOM 1672 C CA . MET A 1 205 ? -1.753 2.313 10.381 1.00 98.62 205 MET A CA 1
ATOM 1673 C C . MET A 1 205 ? -3.034 3.043 10.779 1.00 98.62 205 MET A C 1
ATOM 1675 O O . MET A 1 205 ? -3.873 2.500 11.499 1.00 98.62 205 MET A O 1
ATOM 1679 N N . LEU A 1 206 ? -3.205 4.274 10.309 1.00 98.62 206 LEU A N 1
ATOM 1680 C CA . LEU A 1 206 ? -4.519 4.893 10.144 1.00 98.62 206 LEU A CA 1
ATOM 1681 C C . LEU A 1 206 ? -5.047 4.598 8.733 1.00 98.62 206 LEU A C 1
ATOM 1683 O O . LEU A 1 206 ? -4.278 4.247 7.836 1.00 98.62 206 LEU A O 1
ATOM 1687 N N . ILE A 1 207 ? -6.341 4.825 8.491 1.00 98.44 207 ILE A N 1
ATOM 1688 C CA . ILE A 1 207 ? -6.938 4.696 7.147 1.00 98.44 207 ILE A CA 1
ATOM 1689 C C . ILE A 1 207 ? -6.147 5.477 6.089 1.00 98.44 207 ILE A C 1
ATOM 1691 O O . ILE A 1 207 ? -5.902 4.965 5.002 1.00 98.44 207 ILE A O 1
ATOM 1695 N N . GLY A 1 208 ? -5.668 6.680 6.421 1.00 98.25 208 GLY A N 1
ATOM 1696 C CA . GLY A 1 208 ? -4.855 7.485 5.514 1.00 98.25 208 GLY A CA 1
ATOM 1697 C C . GLY A 1 208 ? -3.576 6.770 5.066 1.00 98.25 208 GLY A C 1
ATOM 1698 O O . GLY A 1 208 ? -3.251 6.802 3.881 1.00 98.25 208 GLY A O 1
ATOM 1699 N N . ASP A 1 209 ? -2.907 6.058 5.975 1.00 98.44 209 ASP A N 1
ATOM 1700 C CA . ASP A 1 209 ? -1.688 5.312 5.656 1.00 98.44 209 ASP A CA 1
ATOM 1701 C C . ASP A 1 209 ? -1.999 4.141 4.705 1.00 98.44 209 ASP A C 1
ATOM 1703 O O . ASP A 1 209 ? -1.208 3.851 3.807 1.00 98.44 209 ASP A O 1
ATOM 1707 N N . VAL A 1 210 ? -3.169 3.498 4.844 1.00 98.69 210 VAL A N 1
ATOM 1708 C CA . VAL A 1 210 ? -3.643 2.432 3.936 1.00 98.69 210 VAL A CA 1
ATOM 1709 C C . VAL A 1 210 ? -3.957 3.004 2.552 1.00 98.69 210 VAL A C 1
ATOM 1711 O O . VAL A 1 210 ? -3.559 2.436 1.533 1.00 98.69 210 VAL A O 1
ATOM 1714 N N . LEU A 1 211 ? -4.609 4.167 2.495 1.00 98.62 211 LEU A N 1
ATOM 1715 C CA . LEU A 1 211 ? -4.897 4.860 1.238 1.00 98.62 211 LEU A CA 1
ATOM 1716 C C . LEU A 1 211 ? -3.618 5.316 0.521 1.00 98.62 211 LEU A C 1
ATOM 1718 O O . LEU A 1 211 ? -3.557 5.264 -0.708 1.00 98.62 211 LEU A O 1
ATOM 1722 N N . ASP A 1 212 ? -2.567 5.681 1.257 1.00 98.50 212 ASP A N 1
ATOM 1723 C CA . ASP A 1 212 ? -1.246 5.952 0.677 1.00 98.50 212 ASP A CA 1
ATOM 1724 C C . ASP A 1 212 ? -0.651 4.698 0.012 1.00 98.50 212 ASP A C 1
ATOM 1726 O O . ASP A 1 212 ? -0.090 4.779 -1.085 1.00 98.50 212 ASP A O 1
ATOM 1730 N N . GLN A 1 213 ? -0.857 3.510 0.590 1.00 98.62 213 GLN A N 1
ATOM 1731 C CA . GLN A 1 213 ? -0.469 2.249 -0.058 1.00 98.62 213 GLN A CA 1
ATOM 1732 C C . GLN A 1 213 ? -1.273 1.976 -1.335 1.00 98.62 213 GLN A C 1
ATOM 1734 O O . GLN A 1 213 ? -0.710 1.501 -2.324 1.00 98.62 213 GLN A O 1
ATOM 1739 N N . MET A 1 214 ? -2.557 2.337 -1.359 1.00 98.06 214 MET A N 1
ATOM 1740 C CA . MET A 1 214 ? -3.401 2.239 -2.555 1.00 98.06 214 MET A CA 1
ATOM 1741 C C . MET A 1 214 ? -3.016 3.247 -3.649 1.00 98.06 214 MET A C 1
ATOM 1743 O O . MET A 1 214 ? -3.277 2.985 -4.825 1.00 98.06 214 MET A O 1
ATOM 1747 N N . LEU A 1 215 ? -2.407 4.388 -3.312 1.00 96.94 215 LEU A N 1
ATOM 1748 C CA . LEU A 1 215 ? -1.822 5.304 -4.303 1.00 96.94 215 LEU A CA 1
ATOM 1749 C C . LEU A 1 215 ? -0.541 4.728 -4.920 1.00 96.94 215 LEU A C 1
ATOM 1751 O O . LEU A 1 215 ? -0.310 4.874 -6.122 1.00 96.94 215 LEU A O 1
ATOM 1755 N N . ILE A 1 216 ? 0.287 4.067 -4.105 1.00 97.50 216 ILE A N 1
ATOM 1756 C CA . ILE A 1 216 ? 1.526 3.402 -4.542 1.00 97.50 216 ILE A CA 1
ATOM 1757 C C . ILE A 1 216 ? 1.220 2.173 -5.409 1.00 97.50 216 ILE A C 1
ATOM 1759 O O . ILE A 1 216 ? 1.953 1.892 -6.365 1.00 97.50 216 ILE A O 1
ATOM 1763 N N . ASN A 1 217 ? 0.155 1.444 -5.069 1.00 97.44 217 ASN A N 1
ATOM 1764 C CA . ASN A 1 217 ? -0.289 0.227 -5.739 1.00 97.44 217 ASN A CA 1
ATOM 1765 C C . ASN A 1 217 ? -1.692 0.413 -6.324 1.00 97.44 217 ASN A C 1
ATOM 1767 O O . ASN A 1 217 ? -2.704 0.204 -5.653 1.00 97.44 217 ASN A O 1
ATOM 1771 N N . LYS A 1 218 ? -1.762 0.825 -7.595 1.00 95.81 218 LYS A N 1
ATOM 1772 C CA . LYS A 1 218 ? -3.037 1.191 -8.240 1.00 95.81 218 LYS A CA 1
ATOM 1773 C C . LYS A 1 218 ? -3.990 0.016 -8.475 1.00 95.81 218 LYS A C 1
ATOM 1775 O O . LYS A 1 218 ? -5.171 0.239 -8.703 1.00 95.81 218 LYS A O 1
ATOM 1780 N N . ASP A 1 219 ? -3.496 -1.214 -8.402 1.00 96.06 219 ASP A N 1
ATOM 1781 C CA . ASP A 1 219 ? -4.276 -2.457 -8.448 1.00 96.06 219 ASP A CA 1
ATOM 1782 C C . ASP A 1 219 ? -4.640 -3.006 -7.061 1.00 96.06 219 ASP A C 1
ATOM 1784 O O . ASP A 1 219 ? -5.190 -4.101 -6.972 1.00 96.06 219 ASP A O 1
ATOM 1788 N N . MET A 1 220 ? -4.364 -2.268 -5.983 1.00 96.94 220 MET A N 1
ATOM 1789 C CA . MET A 1 220 ? -4.821 -2.618 -4.642 1.00 96.94 220 MET A CA 1
ATOM 1790 C C . MET A 1 220 ? -6.267 -2.159 -4.418 1.00 96.94 220 MET A C 1
ATOM 1792 O O . MET A 1 220 ? -6.619 -1.015 -4.719 1.00 96.94 220 MET A O 1
ATOM 1796 N N . PHE A 1 221 ? -7.079 -3.036 -3.839 1.00 97.38 221 PHE A N 1
ATOM 1797 C CA . PHE A 1 221 ? -8.447 -2.780 -3.400 1.00 97.38 221 PHE A CA 1
ATOM 1798 C C . PHE A 1 221 ? -8.551 -3.008 -1.897 1.00 97.38 221 PHE A C 1
ATOM 1800 O O . PHE A 1 221 ? -7.948 -3.944 -1.363 1.00 97.38 221 PHE A O 1
ATOM 1807 N N . LEU A 1 222 ? -9.332 -2.159 -1.237 1.00 97.88 222 LEU A N 1
ATOM 1808 C CA . LEU A 1 222 ? -9.553 -2.206 0.201 1.00 97.88 222 LEU A CA 1
ATOM 1809 C C . LEU A 1 222 ? -11.009 -2.549 0.486 1.00 97.88 222 LEU A C 1
ATOM 1811 O O . LEU A 1 222 ? -11.907 -1.822 0.078 1.00 97.88 222 LEU A O 1
ATOM 1815 N N . VAL A 1 223 ? -11.233 -3.621 1.227 1.00 97.00 223 VAL A N 1
ATOM 1816 C CA . VAL A 1 223 ? -12.493 -3.919 1.899 1.00 97.00 223 VAL A CA 1
ATOM 1817 C C . VAL A 1 223 ? -12.365 -3.406 3.332 1.00 97.00 223 VAL A C 1
ATOM 1819 O O . VAL A 1 223 ? -11.392 -3.730 4.005 1.00 97.00 223 VAL A O 1
ATOM 1822 N N . THR A 1 224 ? -13.292 -2.573 3.801 1.00 96.00 224 THR A N 1
ATOM 1823 C CA . THR A 1 224 ? -13.214 -2.022 5.168 1.00 96.00 224 THR A CA 1
ATOM 1824 C C . THR A 1 224 ? -14.204 -2.725 6.087 1.00 96.00 224 THR A C 1
ATOM 1826 O O . THR A 1 224 ? -15.407 -2.608 5.844 1.00 96.00 224 THR A O 1
ATOM 1829 N N . ASP A 1 225 ? -13.743 -3.365 7.160 1.00 94.25 225 ASP A N 1
ATOM 1830 C CA . ASP A 1 225 ? -14.597 -3.773 8.279 1.00 94.25 225 ASP A CA 1
ATOM 1831 C C . ASP A 1 225 ? -14.575 -2.692 9.364 1.00 94.25 225 ASP A C 1
ATOM 1833 O O . ASP A 1 225 ? -13.604 -2.538 10.098 1.00 94.25 225 ASP A O 1
ATOM 1837 N N . THR A 1 226 ? -15.654 -1.916 9.472 1.00 87.31 226 THR A N 1
ATOM 1838 C CA . THR A 1 226 ? -15.743 -0.821 10.451 1.00 87.31 226 THR A CA 1
ATOM 1839 C C . THR A 1 226 ? -16.416 -1.230 11.764 1.00 87.31 226 THR A C 1
ATOM 1841 O O . THR A 1 226 ? -16.792 -0.365 12.557 1.00 87.31 226 THR A O 1
ATOM 1844 N N . LYS A 1 227 ? -16.623 -2.540 11.990 1.00 84.62 227 LYS A N 1
ATOM 1845 C CA . LYS A 1 227 ? -17.187 -3.107 13.234 1.00 84.62 227 LYS A CA 1
ATOM 1846 C C . LYS A 1 227 ? -18.538 -2.498 13.617 1.00 84.62 227 LYS A C 1
ATOM 1848 O O . LYS A 1 227 ? -18.931 -2.405 14.775 1.00 84.62 227 LYS A O 1
ATOM 1853 N N . SER A 1 228 ? -19.305 -2.135 12.596 1.00 73.25 228 SER A N 1
ATOM 1854 C CA . SER A 1 228 ? -20.555 -1.370 12.662 1.00 73.25 228 SER A CA 1
ATOM 1855 C C . SER A 1 228 ? -21.675 -1.968 13.523 1.00 73.25 228 SER A C 1
ATOM 1857 O O . SER A 1 228 ? -22.659 -1.289 13.793 1.00 73.25 228 SER A O 1
ATOM 1859 N N . PHE A 1 229 ? -21.595 -3.250 13.888 1.00 75.06 229 PHE A N 1
ATOM 1860 C CA . PHE A 1 229 ? -22.557 -3.877 14.802 1.00 75.06 229 PHE A CA 1
ATOM 1861 C C . PHE A 1 229 ? -22.291 -3.569 16.273 1.00 75.06 229 PHE A C 1
ATOM 1863 O O . PHE A 1 229 ? -23.166 -3.784 17.109 1.00 75.06 229 PHE A O 1
ATOM 1870 N N . GLU A 1 230 ? -21.092 -3.094 16.582 1.00 80.12 230 GLU A N 1
ATOM 1871 C CA . GLU A 1 230 ? -20.625 -2.847 17.942 1.00 80.12 230 GLU A CA 1
ATOM 1872 C C . GLU A 1 230 ? -20.713 -1.364 18.317 1.00 80.12 230 GLU A C 1
ATOM 1874 O O . GLU A 1 230 ? -20.552 -1.008 19.482 1.00 80.12 230 GLU A O 1
ATOM 1879 N N . VAL A 1 231 ? -21.007 -0.504 17.338 1.00 82.31 231 VAL A N 1
ATOM 1880 C CA . VAL A 1 231 ? -20.980 0.955 17.463 1.00 82.31 231 VAL A CA 1
ATOM 1881 C C . VAL A 1 231 ? -22.317 1.588 17.067 1.00 82.31 231 VAL A C 1
ATOM 1883 O O . VAL A 1 231 ? -23.195 0.955 16.477 1.00 82.31 231 VAL A O 1
ATOM 1886 N N . SER A 1 232 ? -22.504 2.859 17.425 1.00 86.25 232 SER A N 1
ATOM 1887 C CA . SER A 1 232 ? -23.731 3.606 17.114 1.00 86.25 232 SER A CA 1
ATOM 1888 C C . SER A 1 232 ? -23.840 3.974 15.623 1.00 86.25 232 SER A C 1
ATOM 1890 O O . SER A 1 232 ? -22.836 4.048 14.920 1.00 86.25 232 SER A O 1
ATOM 1892 N N . GLU A 1 233 ? -25.048 4.283 15.125 1.00 85.25 233 GLU A N 1
ATOM 1893 C CA . GLU A 1 233 ? -25.223 4.769 13.740 1.00 85.25 233 GLU A CA 1
ATOM 1894 C C . GLU A 1 233 ? -24.440 6.070 13.476 1.00 85.25 233 GLU A C 1
ATOM 1896 O O . GLU A 1 233 ? -23.890 6.246 12.391 1.00 85.25 233 GLU A O 1
ATOM 1901 N N . GLU A 1 234 ? -24.355 6.963 14.468 1.00 89.00 234 GLU A N 1
ATOM 1902 C CA . GLU A 1 234 ? -23.563 8.197 14.384 1.00 89.00 234 GLU A CA 1
ATOM 1903 C C . GLU A 1 234 ? -22.073 7.893 14.188 1.00 89.00 234 GLU A C 1
ATOM 1905 O O . GLU A 1 234 ? -21.414 8.511 13.353 1.00 89.00 234 GLU A O 1
ATOM 1910 N N . GLU A 1 235 ? -21.560 6.887 14.896 1.00 90.00 235 GLU A N 1
ATOM 1911 C CA . GLU A 1 235 ? -20.177 6.442 14.762 1.00 90.00 235 GLU A CA 1
ATOM 1912 C C . GLU A 1 235 ? -19.908 5.799 13.398 1.00 90.00 235 GLU A C 1
ATOM 1914 O O . GLU A 1 235 ? -18.904 6.119 12.765 1.00 90.00 235 GLU A O 1
ATOM 1919 N N . VAL A 1 236 ? -20.836 4.989 12.879 1.00 89.12 236 VAL A N 1
ATOM 1920 C CA . VAL A 1 236 ? -20.742 4.450 11.510 1.00 89.12 236 VAL A CA 1
ATOM 1921 C C . VAL A 1 236 ? -20.698 5.580 10.477 1.00 89.12 236 VAL A C 1
ATOM 1923 O O . VAL A 1 236 ? -19.880 5.548 9.557 1.00 89.12 236 VAL A O 1
ATOM 1926 N N . ILE A 1 237 ? -21.546 6.606 10.620 1.00 90.88 237 ILE A N 1
ATOM 1927 C CA . ILE A 1 237 ? -21.522 7.788 9.743 1.00 90.88 237 ILE A CA 1
ATOM 1928 C C . ILE A 1 237 ? -20.172 8.502 9.847 1.00 90.88 237 ILE A C 1
ATOM 1930 O O . ILE A 1 237 ? -19.618 8.901 8.820 1.00 90.88 237 ILE A O 1
ATOM 1934 N N . HIS A 1 238 ? -19.627 8.648 11.056 1.00 93.44 238 HIS A N 1
ATOM 1935 C CA . HIS A 1 238 ? -18.321 9.263 11.272 1.00 93.44 238 HIS A CA 1
ATOM 1936 C C . HIS A 1 238 ? -17.199 8.467 10.591 1.00 93.44 238 HIS A C 1
ATOM 1938 O O . HIS A 1 238 ? -16.433 9.049 9.827 1.00 93.44 238 HIS A O 1
ATOM 1944 N N . GLN A 1 239 ? -17.146 7.146 10.770 1.00 94.25 239 GLN A N 1
ATOM 1945 C CA . GLN A 1 239 ? -16.165 6.277 10.111 1.00 94.25 239 GLN A CA 1
ATOM 1946 C C . GLN A 1 239 ? -16.240 6.405 8.581 1.00 94.25 239 GLN A C 1
ATOM 1948 O O . GLN A 1 239 ? -15.241 6.697 7.926 1.00 94.25 239 GLN A O 1
ATOM 1953 N N . LEU A 1 240 ? -17.436 6.280 7.996 1.00 93.81 240 LEU A N 1
ATOM 1954 C CA . LEU A 1 240 ? -17.633 6.438 6.548 1.00 93.81 240 LEU A CA 1
ATOM 1955 C C . LEU A 1 240 ? -17.210 7.830 6.051 1.00 93.81 240 LEU A C 1
ATOM 1957 O O . LEU A 1 240 ? -16.643 7.963 4.965 1.00 93.81 240 LEU A O 1
ATOM 1961 N N . THR A 1 241 ? -17.460 8.865 6.855 1.00 95.12 241 THR A N 1
ATOM 1962 C CA . THR A 1 241 ? -17.056 10.243 6.554 1.00 95.12 241 THR A CA 1
ATOM 1963 C C . THR A 1 241 ? -15.536 10.405 6.605 1.00 95.12 241 THR A C 1
ATOM 1965 O O . THR A 1 241 ? -14.978 11.059 5.724 1.00 95.12 241 THR A O 1
ATOM 1968 N N . GLU A 1 242 ? -14.840 9.787 7.563 1.00 96.88 242 GLU A N 1
ATOM 1969 C CA . GLU A 1 242 ? -13.372 9.810 7.617 1.00 96.88 242 GLU A CA 1
ATOM 1970 C C . GLU A 1 242 ? -12.747 9.069 6.429 1.00 96.88 242 GLU A C 1
ATOM 1972 O O . GLU A 1 242 ? -11.804 9.595 5.836 1.00 96.88 242 GLU A O 1
ATOM 1977 N N . ILE A 1 243 ? -13.302 7.925 6.001 1.00 96.50 243 ILE A N 1
ATOM 1978 C CA . ILE A 1 243 ? -12.869 7.235 4.768 1.00 96.50 243 ILE A CA 1
ATOM 1979 C C . ILE A 1 243 ? -12.980 8.182 3.568 1.00 96.50 243 ILE A C 1
ATOM 1981 O O . ILE A 1 243 ? -12.009 8.372 2.830 1.00 96.50 243 ILE A O 1
ATOM 1985 N N . TYR A 1 244 ? -14.151 8.800 3.380 1.00 97.12 244 TYR A N 1
ATOM 1986 C CA . TYR A 1 244 ? -14.387 9.733 2.280 1.00 97.12 244 TYR A CA 1
ATOM 1987 C C . TYR A 1 244 ? -13.421 10.925 2.331 1.00 97.12 244 TYR A C 1
ATOM 1989 O O . TYR A 1 244 ? -12.769 11.245 1.337 1.00 97.12 244 TYR A O 1
ATOM 1997 N N . ASN A 1 245 ? -13.272 11.556 3.496 1.00 97.50 245 ASN A N 1
ATOM 1998 C CA . ASN A 1 245 ? -12.402 12.714 3.677 1.00 97.50 245 ASN A CA 1
ATOM 1999 C C . ASN A 1 245 ? -10.931 12.378 3.398 1.00 97.50 245 ASN A C 1
ATOM 2001 O O . ASN A 1 245 ? -10.251 13.140 2.709 1.00 97.50 245 ASN A O 1
ATOM 2005 N N . GLU A 1 246 ? -10.424 11.256 3.911 1.00 97.81 246 GLU A N 1
ATOM 2006 C CA . GLU A 1 246 ? -9.031 10.843 3.707 1.00 97.81 246 GLU A CA 1
ATOM 2007 C C . GLU A 1 246 ? -8.742 10.449 2.254 1.00 97.81 246 GLU A C 1
ATOM 2009 O O . GLU A 1 246 ? -7.642 10.730 1.764 1.00 97.81 246 GLU A O 1
ATOM 2014 N N . ALA A 1 247 ? -9.724 9.883 1.543 1.00 97.25 247 ALA A N 1
ATOM 2015 C CA . ALA A 1 247 ? -9.635 9.643 0.105 1.00 97.25 247 ALA A CA 1
ATOM 2016 C C . ALA A 1 247 ? -9.620 10.960 -0.682 1.00 97.25 247 ALA A C 1
ATOM 2018 O O . ALA A 1 247 ? -8.734 11.171 -1.509 1.00 97.25 247 ALA A O 1
ATOM 2019 N N . MET A 1 248 ? -10.528 11.893 -0.383 1.00 96.75 248 MET A N 1
ATOM 2020 C CA . MET A 1 248 ? -10.620 13.184 -1.079 1.00 96.75 248 MET A CA 1
ATOM 2021 C C . MET A 1 248 ? -9.404 14.090 -0.858 1.00 96.75 248 MET A C 1
ATOM 2023 O O . MET A 1 248 ? -9.039 14.842 -1.760 1.00 96.75 248 MET A O 1
ATOM 2027 N N . LYS A 1 249 ? -8.740 14.003 0.302 1.00 96.75 249 LYS A N 1
ATOM 2028 C CA . LYS A 1 249 ? -7.456 14.688 0.557 1.00 96.75 249 LYS A CA 1
ATOM 2029 C C . LYS A 1 249 ? -6.324 14.194 -0.348 1.00 96.75 249 LYS A C 1
ATOM 2031 O O . LYS A 1 249 ? -5.356 14.920 -0.551 1.00 96.75 249 LYS A O 1
ATOM 2036 N N . ARG A 1 250 ? -6.431 12.964 -0.854 1.00 95.88 250 ARG A N 1
ATOM 2037 C CA . ARG A 1 250 ? -5.400 12.264 -1.627 1.00 95.88 250 ARG A CA 1
ATOM 2038 C C . ARG A 1 250 ? -5.717 12.243 -3.115 1.00 95.88 250 ARG A C 1
ATOM 2040 O O . ARG A 1 250 ? -5.020 12.862 -3.912 1.00 95.88 250 ARG A O 1
ATOM 2047 N N . SER A 1 251 ? -6.755 11.501 -3.483 1.00 94.94 251 SER A N 1
ATOM 2048 C CA . SER A 1 251 ? -7.226 11.337 -4.853 1.00 94.94 251 SER A CA 1
ATOM 2049 C C . SER A 1 251 ? -8.645 10.755 -4.839 1.00 94.94 251 SER A C 1
ATOM 2051 O O . SER A 1 251 ? -8.840 9.673 -4.279 1.00 94.94 251 SER A O 1
ATOM 2053 N N . PRO A 1 252 ? -9.635 11.396 -5.491 1.00 94.06 252 PRO A N 1
ATOM 2054 C CA . PRO A 1 252 ? -10.996 10.860 -5.589 1.00 94.06 252 PRO A CA 1
ATOM 2055 C C . PRO A 1 252 ? -11.070 9.470 -6.239 1.00 94.06 252 PRO A C 1
ATOM 2057 O O . PRO A 1 252 ? -11.993 8.711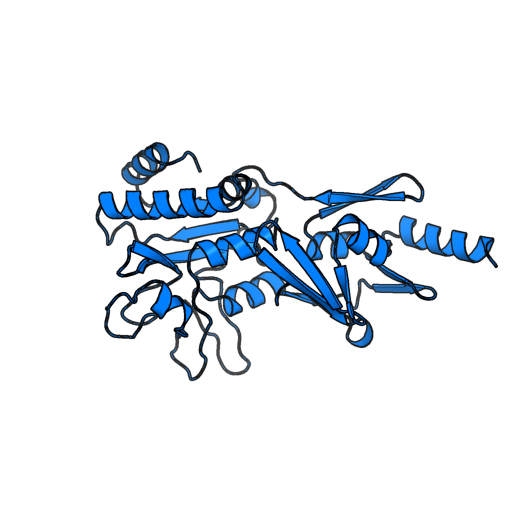 -5.959 1.00 94.06 252 PRO A O 1
ATOM 2060 N N . GLU A 1 253 ? -10.086 9.105 -7.071 1.00 92.62 253 GLU A N 1
ATOM 2061 C CA . GLU A 1 253 ? -10.024 7.793 -7.735 1.00 92.62 253 GLU A CA 1
ATOM 2062 C C . GLU A 1 253 ? -9.953 6.626 -6.733 1.00 92.62 253 GLU A C 1
ATOM 2064 O O . GLU A 1 253 ? -10.356 5.508 -7.055 1.00 92.62 253 GLU A O 1
ATOM 2069 N N . LEU A 1 254 ? -9.469 6.877 -5.509 1.00 95.75 254 LEU A N 1
ATOM 2070 C CA . LEU A 1 254 ? -9.3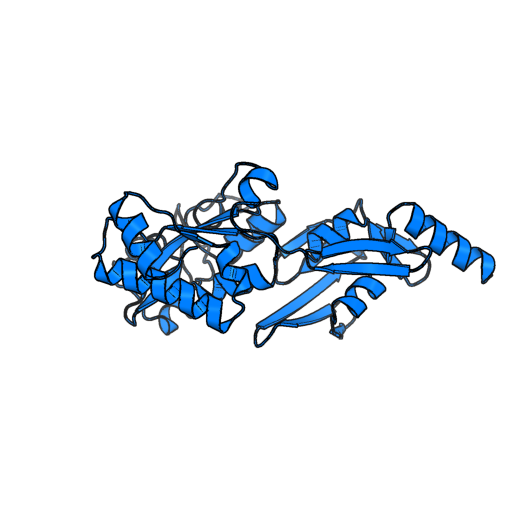89 5.877 -4.445 1.00 95.75 254 LEU A CA 1
ATOM 2071 C C . LEU A 1 254 ? -10.764 5.315 -4.085 1.00 95.75 254 LEU A C 1
ATOM 2073 O O . LEU A 1 254 ? -10.863 4.122 -3.815 1.00 95.75 254 LEU A O 1
ATOM 2077 N N . LEU A 1 255 ? -11.814 6.142 -4.134 1.00 95.44 255 LEU A N 1
ATOM 2078 C CA . LEU A 1 255 ? -13.171 5.743 -3.755 1.00 95.44 255 LEU A CA 1
ATOM 2079 C C . LEU A 1 255 ? -13.676 4.562 -4.596 1.00 95.44 255 LEU A C 1
ATOM 2081 O O . LEU A 1 255 ? -14.287 3.657 -4.050 1.00 95.44 255 LEU A O 1
ATOM 2085 N N . SER A 1 256 ? -13.309 4.497 -5.883 1.00 94.31 256 SER A N 1
ATOM 2086 C CA . SER A 1 256 ? -13.675 3.387 -6.785 1.00 94.31 256 SER A CA 1
ATOM 2087 C C . SER A 1 256 ? -13.056 2.028 -6.418 1.00 94.31 256 SER A C 1
ATOM 2089 O O . SER A 1 256 ? -13.444 0.992 -6.964 1.00 94.31 256 SER A O 1
ATOM 2091 N N . ARG A 1 257 ? -12.072 2.025 -5.511 1.00 96.00 257 ARG A N 1
ATOM 2092 C CA . ARG A 1 257 ? -11.328 0.840 -5.064 1.00 96.00 257 ARG A CA 1
ATOM 2093 C C . ARG A 1 257 ? -11.516 0.540 -3.576 1.00 96.00 257 ARG A C 1
ATOM 2095 O O . ARG A 1 257 ? -10.842 -0.351 -3.056 1.00 96.00 257 ARG A O 1
ATOM 2102 N N . ILE A 1 258 ? -12.410 1.264 -2.903 1.00 96.44 258 ILE A N 1
ATOM 2103 C CA . ILE A 1 258 ? -12.811 1.010 -1.520 1.00 96.44 258 ILE A CA 1
ATOM 2104 C C . ILE A 1 258 ? -14.173 0.321 -1.548 1.00 96.44 258 ILE A C 1
ATOM 2106 O O . ILE A 1 258 ? -15.105 0.796 -2.185 1.00 96.44 258 ILE A O 1
ATOM 2110 N N . ILE A 1 259 ? -14.289 -0.801 -0.850 1.00 94.69 259 ILE A N 1
ATOM 2111 C CA . ILE A 1 259 ? -15.506 -1.593 -0.730 1.00 94.69 259 ILE A CA 1
ATOM 2112 C C . ILE A 1 259 ? -15.896 -1.614 0.748 1.00 94.69 259 ILE A C 1
ATOM 2114 O O . ILE A 1 259 ? -15.389 -2.447 1.504 1.00 94.69 259 ILE A O 1
ATOM 2118 N N . PRO A 1 260 ? -16.782 -0.715 1.202 1.00 92.94 260 PRO A N 1
ATOM 2119 C CA . PRO A 1 260 ? -17.230 -0.767 2.581 1.00 92.94 260 PRO A CA 1
ATOM 2120 C C . PRO A 1 260 ? -17.991 -2.063 2.859 1.00 92.94 260 PRO A C 1
ATOM 2122 O O . PRO A 1 260 ? -18.976 -2.375 2.181 1.00 92.94 260 PRO A O 1
ATOM 2125 N N . GLN A 1 261 ? -17.547 -2.827 3.857 1.00 90.56 261 GLN A N 1
ATOM 2126 C CA . GLN A 1 261 ? -18.269 -4.009 4.302 1.00 90.56 261 GLN A CA 1
ATOM 2127 C C . GLN A 1 261 ? -19.551 -3.561 5.002 1.00 90.56 261 GLN A C 1
ATOM 2129 O O . GLN A 1 261 ? -19.530 -2.849 6.005 1.00 90.56 261 GLN A O 1
ATOM 2134 N N . ILE A 1 262 ? -20.688 -3.975 4.450 1.00 84.75 262 ILE A N 1
ATOM 2135 C CA . ILE A 1 262 ? -22.007 -3.716 5.019 1.00 84.75 262 ILE A CA 1
ATOM 2136 C C . ILE A 1 262 ? -22.651 -5.026 5.439 1.00 84.75 262 ILE A C 1
ATOM 2138 O O . ILE A 1 262 ? -22.563 -6.035 4.743 1.00 84.75 262 ILE A O 1
ATOM 2142 N N . TYR A 1 263 ? -23.347 -5.001 6.569 1.00 81.69 263 TYR A N 1
ATOM 2143 C CA . TYR A 1 263 ? -23.901 -6.222 7.142 1.00 81.69 263 TYR A CA 1
ATOM 2144 C C . TYR A 1 263 ? -25.428 -6.298 7.123 1.00 81.69 263 TYR A C 1
ATOM 2146 O O . TYR A 1 263 ? -26.010 -7.356 7.360 1.00 81.69 263 TYR A O 1
ATOM 2154 N N . ASN A 1 264 ? -26.102 -5.177 6.868 1.00 80.50 264 ASN A N 1
ATOM 2155 C CA 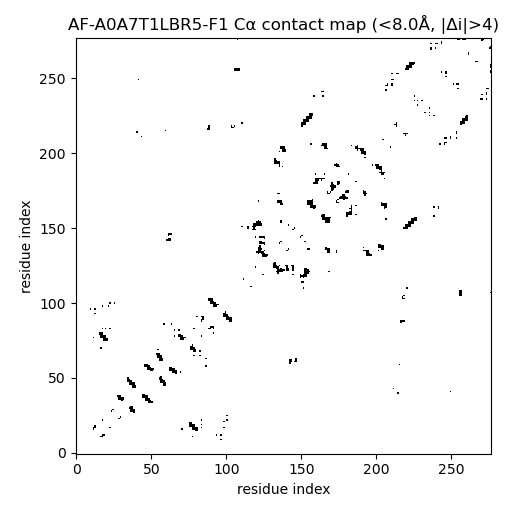. ASN A 1 264 ? -27.554 -5.118 6.761 1.00 80.50 264 ASN A CA 1
ATOM 2156 C C . ASN A 1 264 ? -28.006 -3.973 5.837 1.00 80.50 264 ASN A C 1
ATOM 2158 O O . ASN A 1 264 ? -27.235 -3.084 5.475 1.00 80.50 264 ASN A O 1
ATOM 2162 N N . GLN A 1 265 ? -29.288 -3.987 5.465 1.00 83.88 265 GLN A N 1
ATOM 2163 C CA . GLN A 1 265 ? -29.870 -3.020 4.529 1.00 83.88 265 GLN A CA 1
ATOM 2164 C C . GLN A 1 265 ? -29.881 -1.575 5.062 1.00 83.88 265 GLN A C 1
ATOM 2166 O O . GLN A 1 265 ? -29.792 -0.620 4.284 1.00 83.88 265 GLN A O 1
ATOM 2171 N N . THR A 1 266 ? -29.987 -1.392 6.381 1.00 82.62 266 THR A N 1
ATOM 2172 C CA . THR A 1 266 ? -29.956 -0.061 7.002 1.00 82.62 266 THR A CA 1
ATOM 2173 C C . THR A 1 266 ? -28.599 0.591 6.774 1.00 82.62 266 THR A C 1
ATOM 2175 O O . THR A 1 266 ? -28.547 1.729 6.314 1.00 82.62 266 THR A O 1
ATOM 2178 N N . MET A 1 267 ? -27.509 -0.157 6.967 1.00 79.69 267 MET A N 1
ATOM 2179 C CA . MET A 1 267 ? -26.155 0.330 6.693 1.00 79.69 267 MET A CA 1
ATOM 2180 C C . MET A 1 267 ? -25.955 0.734 5.238 1.00 79.69 267 MET A C 1
ATOM 2182 O O . MET A 1 267 ? -25.332 1.757 4.987 1.00 79.69 267 MET A O 1
ATOM 2186 N N . TYR A 1 268 ? -26.511 -0.015 4.282 1.00 85.19 268 TYR A N 1
ATOM 2187 C CA . TYR A 1 268 ? -26.462 0.379 2.871 1.00 85.19 268 TYR A CA 1
ATOM 2188 C C . TYR A 1 268 ? -27.097 1.756 2.651 1.00 85.19 268 TYR A C 1
ATOM 2190 O O . TYR A 1 268 ? -26.547 2.608 1.958 1.00 85.19 268 TYR A O 1
ATOM 2198 N N . THR A 1 269 ? -28.241 2.001 3.292 1.00 85.19 269 THR A N 1
ATOM 2199 C CA . THR A 1 269 ? -28.922 3.299 3.216 1.00 85.19 269 THR A CA 1
ATOM 2200 C C . THR A 1 269 ? -28.078 4.399 3.861 1.00 85.19 269 THR A C 1
ATOM 2202 O O . THR A 1 269 ? -27.986 5.491 3.309 1.00 85.19 269 THR A O 1
ATOM 2205 N N . THR A 1 270 ? -27.440 4.123 5.001 1.00 84.75 270 THR A N 1
ATOM 2206 C CA . THR A 1 270 ? -26.540 5.063 5.687 1.00 84.75 270 THR A CA 1
ATOM 2207 C C . THR A 1 270 ? -25.292 5.372 4.862 1.00 84.75 270 THR A C 1
ATOM 2209 O O . THR A 1 270 ? -24.949 6.540 4.709 1.00 84.75 270 THR A O 1
ATOM 2212 N N . LEU A 1 271 ? -24.686 4.363 4.238 1.00 86.44 271 LEU A N 1
ATOM 2213 C CA . LEU A 1 271 ? -23.565 4.511 3.313 1.00 86.44 271 LEU A CA 1
ATOM 2214 C C . LEU A 1 271 ? -23.914 5.451 2.162 1.00 86.44 271 LEU A C 1
ATOM 2216 O O . LEU A 1 271 ? -23.217 6.441 1.957 1.00 86.44 271 LEU A O 1
ATOM 2220 N N . LYS A 1 272 ? -25.059 5.231 1.504 1.00 87.81 272 LYS A N 1
ATOM 2221 C CA . LYS A 1 272 ? -25.543 6.079 0.401 1.00 87.81 272 LYS A CA 1
ATOM 2222 C C . LYS A 1 272 ? -25.808 7.537 0.800 1.00 87.81 272 LYS A C 1
ATOM 2224 O O . LYS A 1 272 ? -25.854 8.388 -0.083 1.00 87.81 272 LYS A O 1
ATOM 2229 N N . LYS A 1 273 ? -25.998 7.846 2.092 1.00 87.38 273 LYS A N 1
ATOM 2230 C CA . LYS A 1 273 ? -26.103 9.238 2.576 1.00 87.38 273 LYS A CA 1
ATOM 2231 C C . LYS A 1 273 ? -24.745 9.945 2.596 1.00 87.38 273 LYS A C 1
ATOM 2233 O O . LYS A 1 273 ? -24.719 11.165 2.471 1.00 87.38 273 LYS A O 1
ATOM 2238 N N . VAL A 1 274 ? -23.655 9.199 2.788 1.00 87.94 274 VAL A N 1
ATOM 2239 C CA . VAL A 1 274 ? -22.286 9.733 2.827 1.00 87.94 274 VAL A CA 1
ATOM 2240 C C . VAL A 1 274 ? -21.706 9.780 1.416 1.00 87.94 274 VAL A C 1
ATOM 2242 O O . VAL A 1 274 ? -21.382 10.856 0.921 1.00 87.94 274 VAL A O 1
ATOM 2245 N N . TYR A 1 275 ? -21.605 8.626 0.755 1.00 88.25 275 TYR A N 1
ATOM 2246 C CA . TYR A 1 275 ? -21.106 8.507 -0.611 1.00 88.25 275 TYR A CA 1
ATOM 2247 C C . TYR A 1 275 ? -21.570 7.193 -1.248 1.00 88.25 275 TYR A C 1
ATOM 2249 O O . TYR A 1 275 ? -21.771 6.188 -0.567 1.00 88.25 275 TYR A O 1
ATOM 2257 N N . ASP A 1 276 ? -21.731 7.199 -2.568 1.00 87.38 276 ASP A N 1
ATOM 2258 C CA . ASP A 1 276 ? -22.003 5.991 -3.340 1.00 87.38 276 ASP A CA 1
ATOM 2259 C C . ASP A 1 276 ? -20.680 5.318 -3.745 1.00 87.38 276 ASP A C 1
ATOM 2261 O O . ASP A 1 276 ? -20.199 5.525 -4.858 1.00 87.38 276 ASP A O 1
ATOM 2265 N N . PHE A 1 277 ? -20.068 4.618 -2.777 1.00 82.12 277 PHE A N 1
ATOM 2266 C CA . PHE A 1 277 ? -18.811 3.867 -2.928 1.00 82.12 277 PHE A CA 1
ATOM 2267 C C . PHE A 1 277 ? -18.943 2.725 -3.917 1.00 82.12 277 PHE A C 1
ATOM 2269 O O . PHE A 1 277 ? -19.925 1.960 -3.773 1.00 82.12 277 PHE A O 1
#

Organism: Streptococcus suis (NCBI:txid1307)

pLDDT: mean 93.32, std 5.83, range [61.47, 98.69]

Sequence (277 aa):
MCLLVGYKHFSLLRDGYTPLNTVLEKQSFKKTSAGQYEKKIGDLSYSLLIDTDKNRVTKAGYQFDISNNIQHFLWMDYLSADKIEEIFNLQVSLNGIFVDVQNIEFSQHQWIEKFPNLIAHAGGTYREKSYNTFYTNSLEALQQNYSMGHRVFEMDFYLTSDGKMAAVHDWDQFGYMNGVALSSDEWKNFQTFGSPVTDSRFTTMLIGDVLDQMLINKDMFLVTDTKSFEVSEEEVIHQLTEIYNEAMKRSPELLSRIIPQIYNQTMYTTLKKVYDF

Solvent-accessible surface area (backbone atoms only — not comparable to full-atom values): 15170 Å² total; per-residue (Å²): 111,70,69,60,53,52,50,52,53,52,47,38,46,75,75,43,34,35,55,44,66,63,52,37,56,77,69,59,44,43,77,78,53,92,49,29,29,38,39,74,59,91,90,49,72,44,47,34,39,48,40,72,94,75,27,33,37,32,50,69,78,28,47,42,85,35,69,94,37,59,49,82,56,91,98,42,52,25,30,30,41,69,58,48,25,67,73,67,34,32,48,74,47,75,60,88,92,42,79,46,76,43,76,58,83,70,58,65,71,46,60,77,78,75,44,75,101,57,68,28,55,23,24,16,67,32,80,53,98,89,51,64,31,33,55,43,25,16,57,62,18,35,31,55,33,42,45,72,69,51,42,35,29,26,36,27,32,42,64,19,70,74,70,40,49,32,31,32,75,44,31,52,73,37,42,80,55,70,56,54,56,46,39,60,71,56,40,64,73,40,63,26,37,37,43,68,80,63,94,64,69,35,51,44,34,39,56,56,58,53,51,52,50,36,68,75,34,56,70,42,31,40,32,38,40,60,59,60,90,82,51,55,72,68,52,46,52,48,53,57,46,50,54,51,51,48,28,60,76,73,41,67,72,51,45,40,37,40,44,76,63,68,90,50,73,66,51,51,57,54,41,56,72,74,50,88,100

InterPro domains:
  IPR017946 PLC-like phosphodiesterase, TIM beta/alpha-barrel domain superfamily [G3DSA:3.20.20.190] (111-276)
  IPR017946 PLC-like phosphodiesterase, TIM beta/alpha-barrel domain superfamily [SSF51695] (116-274)
  IPR030395 Glycerophosphodiester phosphodiesterase domain [PF03009] (136-244)

Foldseek 3Di:
DVVVLVVVLLVCVVVQKAFPVLLCVLQVWDDPDVQKTWDDAPNDIWIWGDDVVQQWIATRNAIAHQPVFWDDDDPIIIGGQVSSCLQQQWHWDDDRSDIDIGHDADFAPCCVVPDPPDEQELLHWQDDPPDIFPNQVFPNSVRVVVSVPDAHYEFEWDAAPQLFTKRGPACCQFNPNPRHGHHPVVQQVAWTATPPGDPDTGGIDTLLRVVSVCVRPVSHAYEYHHVVVVDDLVSLLSHLLNNCVSCVVRDVSNVSRYHYDDDDPVSVVSNVVRPDD

Mean predicted aligned error: 4.25 Å